Protein AF-A0A2V5LWJ4-F1 (afdb_monomer)

pLDDT: mean 87.18, std 9.96, range [54.0, 98.19]

Foldseek 3Di:
DLCQVVLVVVLVVLVVVLVLLVVLLVVLVCCCCPVVVLVPDLLNVLLVQLLVVLVCCVVVPDDDPVLVVCLVPDLCQLVVLVVVLVVVCVPDPSVVVSSVNSSSNSNSLSSNVVSVVVVLVPPDVVCPSNHVSSSVSVVSSVNSVVSSVVSCVSGPPRHPVNSVVSSVVSVVVVVVVVVVVVVVVVVD

Sequence (188 aa):
MPTRWVKSIFAIFLLPICAILTQTFFTAFARATVTQRLWAGEEFWFFSLGAVLWMIAFFGLPRPIVIYVFGHELTLYSILAIAVYGALNLVVNMQPYGQLLYAVVGATWAFHFTFTCWMILKNQTDLSDQGTFFSLVVIYLMNLLLLSVMLILASPHITFPGFGADLLTNLGNFTQWIIELSRGAYTR

Solvent-accessible surface area (backbone atoms only — not comparable to full-atom values): 10152 Å² total; per-residue (Å²): 128,83,58,36,63,60,38,42,54,55,35,59,68,45,46,61,56,42,52,38,50,48,53,34,45,51,52,52,49,47,46,38,42,71,77,65,38,42,79,76,37,65,59,46,50,31,18,48,48,20,23,48,54,37,52,49,48,66,75,71,44,85,80,55,74,62,58,59,59,50,57,74,76,49,85,52,52,44,60,49,53,52,49,50,51,54,59,45,42,76,81,42,90,43,76,89,48,52,56,57,52,28,18,50,37,19,22,44,45,42,46,50,51,54,49,49,54,56,52,70,73,43,93,50,62,75,44,56,71,55,22,49,69,26,44,51,51,52,54,50,43,55,52,52,50,54,50,45,53,48,49,33,75,72,31,98,86,43,43,71,70,57,54,51,50,46,39,52,51,42,48,51,51,52,52,51,50,53,54,51,52,56,52,58,65,70,76,109

Nearest PDB structures (foldseek):
  6kkl-assembly1_A  TM=4.074E-01  e=4.336E+00  Escherichia coli K-12
  6kki-assembly1_A  TM=4.367E-01  e=8.112E+00  Escherichia coli K-12

Secondary structure (DSSP,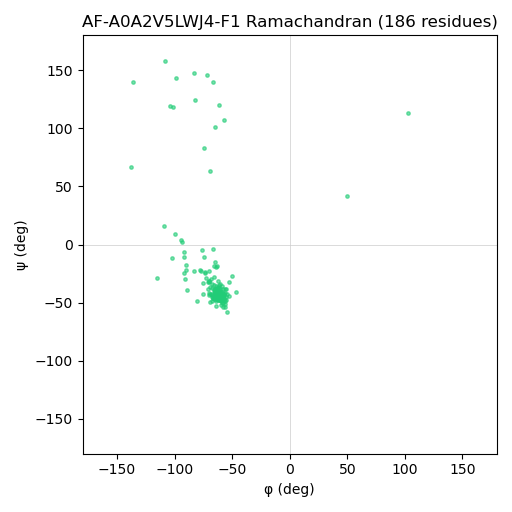 8-state):
--THHHHHHHHHHHHHHHHHHHHHHHHHHHHHHHTS-GGGSHHHHHHHHHHHHHHHHHHHS---HHHHHHHHH-TTHHHHHHHHHHHHHTTS--GGGHHHHHHHHHHHHHHHHHHHHHHHTS--HHHHHH-HHHHHHHHHHHHHHHHHHHHHHH-TT--HHHHHHHHHHHHHHHHHHHHHHHHHHH--

Mean predicted aligned error: 6.38 Å

Structure (mmCIF, N/CA/C/O backbone):
data_AF-A0A2V5LWJ4-F1
#
_entry.id   AF-A0A2V5LWJ4-F1
#
loop_
_atom_site.group_PDB
_atom_site.id
_atom_site.type_symbol
_atom_site.label_atom_id
_atom_site.label_alt_id
_atom_site.label_comp_id
_atom_site.label_asym_id
_atom_site.label_entity_id
_atom_site.label_seq_id
_atom_site.pdbx_PDB_ins_code
_atom_site.Cartn_x
_atom_site.Cartn_y
_atom_site.Cartn_z
_atom_site.occupancy
_atom_site.B_iso_or_equiv
_atom_site.auth_seq_id
_atom_site.auth_comp_id
_atom_site.auth_asym_id
_atom_site.auth_atom_id
_atom_site.pdbx_PDB_model_num
ATOM 1 N N . MET A 1 1 ? -16.374 -14.164 27.369 1.00 54.00 1 MET A N 1
ATOM 2 C CA . MET A 1 1 ? -16.256 -12.733 27.746 1.00 54.00 1 MET A CA 1
ATOM 3 C C . MET A 1 1 ? -16.295 -11.891 26.478 1.00 54.00 1 MET A C 1
ATOM 5 O O . MET A 1 1 ? -15.691 -12.332 25.506 1.00 54.00 1 MET A O 1
ATOM 9 N N . PRO A 1 2 ? -16.982 -10.735 26.420 1.00 64.44 2 PRO A N 1
ATOM 10 C CA . PRO A 1 2 ? -17.022 -9.932 25.202 1.00 64.44 2 PRO A CA 1
ATOM 11 C C . PRO A 1 2 ? -15.678 -9.208 25.019 1.00 64.44 2 PRO A C 1
ATOM 13 O O . PRO A 1 2 ? -15.521 -8.047 25.375 1.00 64.44 2 PRO A O 1
ATOM 16 N N . THR A 1 3 ? -14.683 -9.888 24.444 1.00 79.44 3 THR A N 1
ATOM 17 C CA . THR A 1 3 ? -13.338 -9.335 24.178 1.00 79.44 3 THR A CA 1
ATOM 18 C C . THR A 1 3 ? -13.337 -8.209 23.135 1.00 79.44 3 THR A C 1
ATOM 20 O O . THR A 1 3 ? -12.292 -7.630 22.859 1.00 79.44 3 THR A O 1
ATOM 23 N N . ARG A 1 4 ? -14.490 -7.904 22.524 1.00 80.69 4 ARG A N 1
ATOM 24 C CA . ARG A 1 4 ? -14.633 -6.905 21.453 1.00 80.69 4 ARG A CA 1
ATOM 25 C C . ARG A 1 4 ? -14.228 -5.498 21.916 1.00 80.69 4 ARG A C 1
ATOM 27 O O . ARG A 1 4 ? -13.489 -4.829 21.209 1.00 80.69 4 ARG A O 1
ATOM 34 N N . TRP A 1 5 ? -14.615 -5.083 23.125 1.00 83.00 5 TRP A N 1
ATOM 35 C CA . TRP A 1 5 ? -14.229 -3.772 23.675 1.00 83.00 5 TRP A CA 1
ATOM 36 C C . TRP A 1 5 ? -12.725 -3.656 23.939 1.00 83.00 5 TRP A C 1
ATOM 38 O O . TRP A 1 5 ? -12.127 -2.623 23.651 1.00 83.00 5 TRP A O 1
ATOM 48 N N . VAL A 1 6 ? -12.099 -4.738 24.410 1.00 87.94 6 VAL A N 1
ATOM 49 C CA . VAL A 1 6 ? -10.642 -4.804 24.595 1.00 87.94 6 VAL A CA 1
ATOM 50 C C . VAL A 1 6 ? -9.927 -4.635 23.250 1.00 87.94 6 VAL A C 1
ATOM 52 O O . VAL A 1 6 ? -9.001 -3.839 23.139 1.00 87.94 6 VAL A O 1
ATOM 55 N N . LYS A 1 7 ? -10.400 -5.311 22.197 1.00 89.94 7 LYS A N 1
ATOM 56 C CA . LYS A 1 7 ? -9.856 -5.175 20.834 1.00 89.94 7 LYS A CA 1
ATOM 57 C C . LYS A 1 7 ? -10.026 -3.760 20.271 1.00 89.94 7 LYS A C 1
ATOM 59 O O . LYS A 1 7 ? -9.108 -3.254 19.636 1.00 89.94 7 LYS A O 1
ATOM 64 N N . SER A 1 8 ? -11.136 -3.080 20.557 1.00 90.94 8 SER A N 1
ATOM 65 C CA . SER A 1 8 ? -11.311 -1.671 20.174 1.00 90.94 8 SER A CA 1
ATOM 66 C C . SER A 1 8 ? -10.289 -0.743 20.837 1.00 90.94 8 SER A C 1
ATOM 68 O O . SER A 1 8 ? -9.809 0.180 20.187 1.00 90.94 8 SER A O 1
ATOM 70 N N . ILE A 1 9 ? -9.901 -1.000 22.091 1.00 92.88 9 ILE A N 1
ATOM 71 C CA . ILE A 1 9 ? -8.827 -0.244 22.754 1.00 92.88 9 ILE A CA 1
ATOM 72 C C . ILE A 1 9 ? -7.501 -0.454 22.014 1.00 92.88 9 ILE A C 1
ATOM 74 O O . ILE A 1 9 ? -6.833 0.520 21.677 1.00 92.88 9 ILE A O 1
ATOM 78 N N . PHE A 1 10 ? -7.154 -1.701 21.676 1.00 93.12 10 PHE A N 1
ATOM 79 C CA . PHE A 1 10 ? -5.973 -1.981 20.852 1.00 93.12 10 PHE A CA 1
ATOM 80 C C . PHE A 1 10 ? -6.018 -1.245 19.506 1.00 93.12 10 PHE A C 1
ATOM 82 O O . PHE A 1 10 ? -5.018 -0.662 19.098 1.00 93.12 10 PHE A O 1
ATOM 89 N N . ALA A 1 11 ? -7.176 -1.205 18.843 1.00 93.88 11 ALA A N 1
ATOM 90 C CA . ALA A 1 11 ? -7.347 -0.478 17.587 1.00 93.88 11 ALA A CA 1
ATOM 91 C C . ALA A 1 11 ? -7.073 1.028 17.727 1.00 93.88 11 ALA A C 1
ATOM 93 O O . ALA A 1 11 ? -6.440 1.608 16.849 1.00 93.88 11 ALA A O 1
ATOM 94 N N . ILE A 1 12 ? -7.479 1.655 18.838 1.00 96.12 12 ILE A N 1
ATOM 95 C CA . ILE A 1 12 ? -7.182 3.071 19.112 1.00 96.12 12 ILE A CA 1
ATOM 96 C C . ILE A 1 12 ? -5.668 3.309 19.160 1.00 96.12 12 ILE A C 1
ATOM 98 O O . ILE A 1 12 ? -5.187 4.267 18.562 1.00 96.12 12 ILE A O 1
ATOM 102 N N . PHE A 1 13 ? -4.903 2.419 19.797 1.00 94.75 13 PHE A N 1
ATOM 103 C CA . PHE A 1 13 ? -3.438 2.522 19.831 1.00 94.75 13 PHE A CA 1
ATOM 104 C C . PHE A 1 13 ? -2.771 2.248 18.475 1.00 94.75 13 PHE A C 1
ATOM 106 O O . PHE A 1 13 ? -1.666 2.731 18.230 1.00 94.75 13 PHE A O 1
ATOM 113 N N . LEU A 1 14 ? -3.435 1.521 17.573 1.00 96.31 14 LEU A N 1
ATOM 114 C CA . LEU A 1 14 ? -2.961 1.317 16.202 1.00 96.31 14 LEU A CA 1
ATOM 115 C C . LEU A 1 14 ? -3.223 2.526 15.289 1.00 96.31 14 LEU A C 1
ATOM 117 O O . LEU A 1 14 ? -2.521 2.677 14.289 1.00 96.31 14 LEU A O 1
ATOM 121 N N . LEU A 1 15 ? -4.185 3.403 15.604 1.00 96.56 15 LEU A N 1
ATOM 122 C CA . LEU A 1 15 ? -4.501 4.570 14.768 1.00 96.56 15 LEU A CA 1
ATOM 123 C C . LEU A 1 15 ? -3.314 5.536 14.584 1.00 96.56 15 LEU A C 1
ATOM 125 O O . LEU A 1 15 ? -3.068 5.918 13.440 1.00 96.56 15 LEU A O 1
ATOM 129 N N . PRO A 1 16 ? -2.536 5.903 15.625 1.00 96.81 16 PRO A N 1
ATOM 130 C CA . PRO A 1 16 ? -1.301 6.667 15.447 1.00 96.81 16 PRO A CA 1
ATOM 131 C C . PRO A 1 16 ? -0.317 6.011 14.478 1.00 96.81 16 PRO A C 1
ATOM 133 O O . PRO A 1 16 ? 0.237 6.683 13.614 1.00 96.81 16 PRO A O 1
ATOM 136 N N . ILE A 1 17 ? -0.140 4.689 14.573 1.00 97.06 17 ILE A N 1
ATOM 137 C CA . ILE A 1 17 ? 0.757 3.935 13.686 1.00 97.06 17 ILE A CA 1
ATOM 138 C C . ILE A 1 17 ? 0.249 4.007 12.245 1.00 97.06 17 ILE A C 1
ATOM 140 O O . ILE A 1 17 ? 1.031 4.274 11.334 1.00 97.06 17 ILE A O 1
ATOM 144 N N . CYS A 1 18 ? -1.061 3.830 12.046 1.00 97.69 18 CYS A N 1
ATOM 145 C CA . CYS A 1 18 ? -1.698 3.998 10.744 1.00 97.69 18 CYS A CA 1
ATOM 146 C C . CYS A 1 18 ? -1.424 5.400 10.192 1.00 97.69 18 CYS A C 1
ATOM 148 O O . CYS A 1 18 ? -0.914 5.516 9.088 1.00 97.69 18 CYS A O 1
ATOM 150 N N . ALA A 1 19 ? -1.680 6.452 10.972 1.00 97.00 19 ALA A N 1
ATOM 151 C CA . ALA A 1 19 ? -1.490 7.835 10.542 1.00 97.00 19 ALA A CA 1
ATOM 152 C C . ALA A 1 19 ? -0.033 8.149 10.158 1.00 97.00 19 ALA A C 1
ATOM 154 O O . ALA A 1 19 ? 0.209 8.738 9.103 1.00 97.00 19 ALA A O 1
ATOM 155 N N . ILE A 1 20 ? 0.934 7.718 10.972 1.00 98.19 20 ILE A N 1
ATOM 156 C CA . ILE A 1 20 ? 2.367 7.922 10.715 1.00 98.19 20 ILE A CA 1
ATOM 157 C C . ILE A 1 20 ? 2.793 7.184 9.441 1.00 98.19 20 ILE A C 1
ATOM 159 O O . ILE A 1 20 ? 3.483 7.755 8.589 1.00 98.19 20 ILE A O 1
ATOM 163 N N . LEU A 1 21 ? 2.361 5.931 9.270 1.00 98.00 21 LEU A N 1
ATOM 164 C CA . LEU A 1 21 ? 2.665 5.162 8.066 1.00 98.00 21 LEU A CA 1
ATOM 165 C C . LEU A 1 21 ? 2.016 5.795 6.829 1.00 98.00 21 LEU A C 1
ATOM 167 O O . LEU A 1 21 ? 2.662 5.882 5.790 1.00 98.00 21 LEU A O 1
ATOM 171 N N . THR A 1 22 ? 0.789 6.305 6.945 1.00 97.75 22 THR A N 1
ATOM 172 C CA . THR A 1 22 ? 0.080 6.992 5.856 1.00 97.75 22 THR A CA 1
ATOM 173 C C . THR A 1 22 ? 0.824 8.248 5.436 1.00 97.75 22 THR A C 1
ATOM 175 O O . THR A 1 22 ? 1.081 8.445 4.250 1.00 97.75 22 THR A O 1
ATOM 178 N N . GLN A 1 23 ? 1.233 9.072 6.401 1.00 97.50 23 GLN A N 1
ATOM 179 C CA . GLN A 1 23 ? 2.034 10.264 6.141 1.00 97.50 23 GLN A CA 1
ATOM 180 C C . GLN A 1 23 ? 3.352 9.906 5.446 1.00 97.50 23 GLN A C 1
ATOM 182 O O . GLN A 1 23 ? 3.733 10.551 4.469 1.00 97.50 23 GLN A O 1
ATOM 187 N N . THR A 1 24 ? 4.024 8.857 5.918 1.00 97.81 24 THR A N 1
ATOM 188 C CA . THR A 1 24 ? 5.296 8.386 5.356 1.00 97.81 24 THR A CA 1
ATOM 189 C C . THR A 1 24 ? 5.113 7.902 3.923 1.00 97.81 24 THR A C 1
ATOM 191 O O . THR A 1 24 ? 5.822 8.359 3.028 1.00 97.81 24 THR A O 1
ATOM 194 N N . PHE A 1 25 ? 4.107 7.058 3.684 1.00 96.50 25 PHE A N 1
ATOM 195 C CA . PHE A 1 25 ? 3.755 6.557 2.362 1.00 96.50 25 PHE A CA 1
ATOM 196 C C . PHE A 1 25 ? 3.482 7.698 1.380 1.00 96.50 25 PHE A C 1
ATOM 198 O O . PHE A 1 25 ? 4.121 7.764 0.334 1.00 96.50 25 PHE A O 1
ATOM 205 N N . PHE A 1 26 ? 2.586 8.630 1.720 1.00 95.75 26 PHE A N 1
ATOM 206 C CA . PHE A 1 26 ? 2.236 9.725 0.814 1.00 95.75 26 PHE A CA 1
ATOM 207 C C . PHE A 1 26 ? 3.389 10.703 0.598 1.00 95.75 26 PHE A C 1
ATOM 209 O O . PHE A 1 26 ? 3.549 11.198 -0.513 1.00 95.75 26 PHE A O 1
ATOM 216 N N . THR A 1 27 ? 4.227 10.946 1.607 1.00 94.00 27 THR A N 1
ATOM 217 C CA . THR A 1 27 ? 5.419 11.793 1.452 1.00 94.00 27 THR A CA 1
ATOM 218 C C . THR A 1 27 ? 6.431 11.142 0.510 1.00 94.00 27 THR A C 1
ATOM 220 O O . THR A 1 27 ? 6.922 11.797 -0.410 1.00 94.00 27 THR A O 1
ATOM 223 N N . ALA A 1 28 ? 6.713 9.849 0.692 1.00 94.00 28 ALA A N 1
ATOM 224 C CA . ALA A 1 28 ? 7.613 9.094 -0.175 1.00 94.00 28 ALA A CA 1
ATOM 225 C C . ALA A 1 28 ? 7.062 8.996 -1.606 1.00 94.00 28 ALA A C 1
ATOM 227 O O . ALA A 1 28 ? 7.780 9.266 -2.569 1.00 94.00 28 ALA A O 1
ATOM 228 N N . PHE A 1 29 ? 5.771 8.689 -1.748 1.00 91.44 29 PHE A N 1
ATOM 229 C CA . PHE A 1 29 ? 5.087 8.611 -3.035 1.00 91.44 29 PHE A CA 1
ATOM 230 C C . PHE A 1 29 ? 5.078 9.959 -3.762 1.00 91.44 29 PHE A C 1
ATOM 232 O O . PHE A 1 29 ? 5.407 10.021 -4.947 1.00 91.44 29 PHE A O 1
ATOM 239 N N . ALA A 1 30 ? 4.757 11.051 -3.063 1.00 91.31 30 ALA A N 1
ATOM 240 C CA . ALA A 1 30 ? 4.772 12.396 -3.629 1.00 91.31 30 ALA A CA 1
ATOM 241 C C . ALA A 1 30 ? 6.185 12.806 -4.051 1.00 91.31 30 ALA A C 1
ATOM 243 O O . ALA A 1 30 ? 6.359 13.335 -5.146 1.00 91.31 30 ALA A O 1
ATOM 244 N N . ARG A 1 31 ? 7.204 12.503 -3.235 1.00 90.62 31 ARG A N 1
ATOM 245 C CA . ARG A 1 31 ? 8.613 12.722 -3.586 1.00 90.62 31 ARG A CA 1
ATOM 246 C C . ARG A 1 31 ? 8.957 11.965 -4.872 1.00 90.62 31 ARG A C 1
ATOM 248 O O . ARG A 1 31 ? 9.384 12.587 -5.836 1.00 90.62 31 ARG A O 1
ATOM 255 N N . ALA A 1 32 ? 8.690 10.661 -4.941 1.00 87.31 32 ALA A N 1
ATOM 256 C CA . ALA A 1 32 ? 8.965 9.871 -6.143 1.00 87.31 32 ALA A CA 1
ATOM 257 C C . ALA A 1 32 ? 8.190 10.363 -7.379 1.00 87.31 32 ALA A C 1
ATOM 259 O O . ALA A 1 32 ? 8.744 10.447 -8.472 1.00 87.31 32 ALA A O 1
ATOM 260 N N . THR A 1 33 ? 6.930 10.759 -7.216 1.00 85.88 33 THR A N 1
ATOM 261 C CA . THR A 1 33 ? 6.101 11.247 -8.324 1.00 85.88 33 THR A CA 1
ATOM 262 C C . THR A 1 33 ? 6.576 12.607 -8.830 1.00 85.88 33 THR A C 1
ATOM 264 O O . THR A 1 33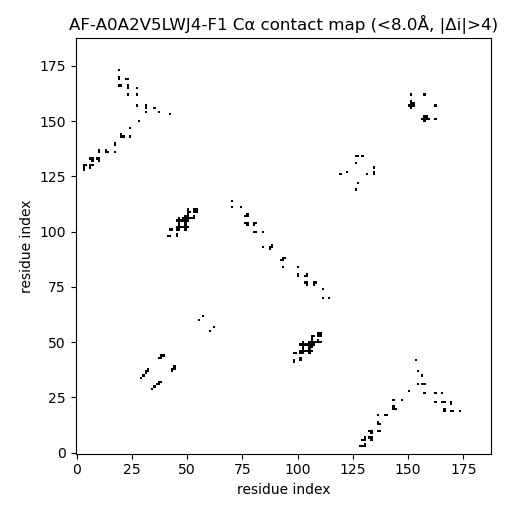 ? 6.776 12.783 -10.029 1.00 85.88 33 THR A O 1
ATOM 267 N N . VAL A 1 34 ? 6.787 13.572 -7.934 1.00 87.44 34 VAL A N 1
ATOM 268 C CA . VAL A 1 34 ? 7.082 14.962 -8.305 1.00 87.44 34 VAL A CA 1
ATOM 269 C C . VAL A 1 34 ? 8.548 15.149 -8.677 1.00 87.44 34 VAL A C 1
ATOM 271 O O . VAL A 1 34 ? 8.838 15.746 -9.711 1.00 87.44 34 VAL A O 1
ATOM 274 N N . THR A 1 35 ? 9.483 14.657 -7.858 1.00 84.50 35 THR A N 1
ATOM 275 C CA . THR A 1 35 ? 10.913 14.935 -8.063 1.00 84.50 35 THR A CA 1
ATOM 276 C C . THR A 1 35 ? 11.581 13.909 -8.964 1.00 84.50 35 THR A C 1
ATOM 278 O O . THR A 1 35 ? 12.377 14.289 -9.816 1.00 84.50 35 THR A O 1
ATOM 281 N N . GLN A 1 36 ? 11.221 12.630 -8.829 1.00 80.69 36 GLN A N 1
ATOM 282 C CA . GLN A 1 36 ? 11.823 11.536 -9.604 1.00 80.69 36 GLN A CA 1
ATOM 283 C C . GLN A 1 36 ? 11.025 11.178 -10.861 1.00 80.69 36 GLN A C 1
ATOM 285 O O . GLN A 1 36 ? 11.375 10.237 -11.565 1.00 80.69 36 GLN A O 1
ATOM 290 N N . ARG A 1 37 ? 9.951 11.927 -11.154 1.00 83.81 37 ARG A N 1
ATOM 291 C CA . ARG A 1 37 ? 9.077 11.709 -12.315 1.00 83.81 37 ARG A CA 1
ATOM 292 C C . ARG A 1 37 ? 8.626 10.251 -12.443 1.00 83.81 37 ARG A C 1
ATOM 294 O O . ARG A 1 37 ? 8.565 9.733 -13.551 1.00 83.81 37 ARG A O 1
ATOM 301 N N . LEU A 1 38 ? 8.263 9.606 -11.330 1.00 81.81 38 LEU A N 1
ATOM 302 C CA . LEU A 1 38 ? 7.791 8.213 -11.328 1.00 81.81 38 LEU A CA 1
ATOM 303 C C . 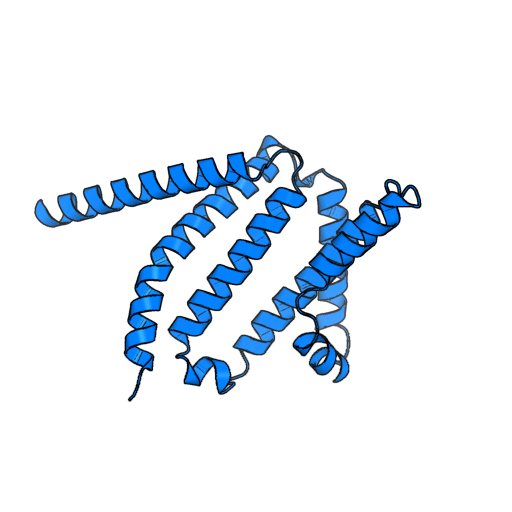LEU A 1 38 ? 6.639 7.985 -12.325 1.00 81.81 38 LEU A C 1
ATOM 305 O O . LEU A 1 38 ? 6.577 6.944 -12.962 1.00 81.81 38 LEU A O 1
ATOM 309 N N . TRP A 1 39 ? 5.788 8.993 -12.542 1.00 82.81 39 TRP A N 1
ATOM 310 C CA . TRP A 1 39 ? 4.707 8.964 -13.537 1.00 82.81 39 TRP A CA 1
ATOM 311 C C . TRP A 1 39 ? 5.178 8.901 -15.002 1.00 82.81 39 TRP A C 1
ATOM 313 O O . TRP A 1 39 ? 4.387 8.570 -15.879 1.00 82.81 39 TRP A O 1
ATOM 323 N N . ALA A 1 40 ? 6.431 9.256 -15.290 1.00 84.50 40 ALA A N 1
ATOM 324 C CA . ALA A 1 40 ? 7.026 9.180 -16.623 1.00 84.50 40 ALA A CA 1
ATOM 325 C C . ALA A 1 40 ? 7.749 7.844 -16.872 1.00 84.50 40 ALA A C 1
ATOM 327 O O . ALA A 1 40 ? 8.124 7.574 -18.010 1.00 84.50 40 ALA A O 1
ATOM 328 N N . GLY A 1 41 ? 7.948 7.026 -15.831 1.00 82.62 41 GLY A N 1
ATOM 329 C CA . GLY A 1 41 ? 8.573 5.711 -15.938 1.00 82.62 41 GLY A CA 1
ATOM 330 C C . GLY A 1 41 ? 7.661 4.692 -16.617 1.00 82.62 41 GLY A C 1
ATOM 331 O O . GLY A 1 41 ? 6.436 4.718 -16.452 1.00 82.62 41 GLY A O 1
ATOM 332 N N . GLU A 1 42 ? 8.252 3.773 -17.379 1.00 86.00 42 GLU A N 1
ATOM 333 C CA . GLU A 1 42 ? 7.508 2.678 -18.007 1.00 86.00 42 GLU A CA 1
ATOM 334 C C . GLU A 1 42 ? 6.853 1.786 -16.946 1.00 86.00 42 GLU A C 1
ATOM 336 O O . GLU A 1 42 ? 5.724 1.330 -17.129 1.00 86.00 42 GLU A O 1
ATOM 341 N N . GLU A 1 43 ? 7.506 1.605 -15.794 1.00 84.88 43 GLU A N 1
ATOM 342 C CA . GLU A 1 43 ? 7.014 0.778 -14.692 1.00 84.88 43 GLU A CA 1
ATOM 343 C C . GLU A 1 43 ? 5.633 1.252 -14.224 1.00 84.88 43 GLU A C 1
ATOM 345 O O . GLU A 1 43 ? 4.713 0.450 -14.044 1.00 84.88 43 GLU A O 1
ATOM 350 N N . PHE A 1 44 ? 5.465 2.572 -14.095 1.00 85.50 44 PHE A N 1
ATOM 351 C CA . PHE A 1 44 ? 4.209 3.191 -13.688 1.00 85.50 44 PHE A CA 1
ATOM 352 C C . PHE A 1 44 ? 3.102 2.995 -14.728 1.00 85.50 44 PHE A C 1
ATOM 354 O O . PHE A 1 44 ? 1.968 2.667 -14.363 1.00 85.50 44 PHE A O 1
ATOM 361 N N . TRP A 1 45 ? 3.405 3.168 -16.017 1.00 89.88 45 TRP A N 1
ATOM 362 C CA . TRP A 1 45 ? 2.414 3.023 -17.085 1.00 89.88 45 TRP A CA 1
ATOM 363 C C . TRP A 1 45 ? 1.970 1.577 -17.280 1.00 89.88 45 TRP A C 1
ATOM 365 O O . TRP A 1 45 ? 0.770 1.333 -17.402 1.00 89.88 45 TRP A O 1
ATOM 375 N N . PHE A 1 46 ? 2.891 0.612 -17.250 1.00 92.19 46 PHE A N 1
ATOM 376 C CA . PHE A 1 46 ? 2.537 -0.804 -17.356 1.00 92.19 46 PHE A CA 1
ATOM 377 C C . PHE A 1 46 ? 1.766 -1.289 -16.126 1.00 92.19 46 PHE A C 1
ATOM 379 O O . PHE A 1 46 ? 0.740 -1.952 -16.283 1.00 92.19 46 PHE A O 1
ATOM 386 N N . PHE A 1 47 ? 2.174 -0.891 -14.916 1.00 90.81 47 PHE A N 1
ATOM 387 C CA . PHE A 1 47 ? 1.388 -1.138 -13.703 1.00 90.81 47 PHE A CA 1
ATOM 388 C C . PHE A 1 47 ? -0.030 -0.562 -13.826 1.00 90.81 47 PHE A C 1
ATOM 390 O O . PHE A 1 47 ? -1.017 -1.264 -13.592 1.00 90.81 47 PHE A O 1
ATOM 397 N N . SER A 1 48 ? -0.145 0.699 -14.250 1.00 90.75 48 SER A N 1
ATOM 398 C CA . SER A 1 48 ? -1.435 1.373 -14.428 1.00 90.75 48 SER A CA 1
ATOM 399 C C . SER A 1 48 ? -2.293 0.693 -15.492 1.00 90.75 48 SER A C 1
ATOM 401 O O . SER A 1 48 ? -3.491 0.527 -15.285 1.00 90.75 48 SER A O 1
ATOM 403 N N . LEU A 1 49 ? -1.695 0.243 -16.598 1.00 95.00 49 LEU A N 1
ATOM 404 C CA . LEU A 1 49 ? -2.379 -0.519 -17.639 1.00 95.00 49 LEU A CA 1
ATOM 405 C C . LEU A 1 49 ? -2.985 -1.802 -17.066 1.00 95.00 49 LEU A C 1
ATOM 407 O O . LEU A 1 49 ? -4.173 -2.046 -17.257 1.00 95.00 49 LEU A O 1
ATOM 411 N N . GLY A 1 50 ? -2.205 -2.590 -16.324 1.00 93.75 50 GLY A N 1
ATOM 412 C CA . GLY A 1 50 ? -2.699 -3.794 -15.658 1.00 93.75 50 GLY A CA 1
ATOM 413 C C . GLY A 1 50 ? -3.859 -3.510 -14.704 1.00 93.75 50 GLY A C 1
ATOM 414 O O . GLY A 1 50 ? -4.890 -4.184 -14.753 1.00 93.75 50 GLY A O 1
ATOM 415 N N . ALA A 1 51 ? -3.726 -2.465 -13.883 1.00 92.00 51 ALA A N 1
ATOM 416 C CA . ALA A 1 51 ? -4.772 -2.040 -12.960 1.00 92.00 51 ALA A CA 1
ATOM 417 C C . ALA A 1 51 ? -6.053 -1.606 -13.694 1.00 92.00 51 ALA A C 1
ATOM 419 O O . ALA A 1 51 ? -7.149 -2.029 -13.329 1.00 92.00 51 ALA A O 1
ATOM 420 N N . VAL A 1 52 ? -5.934 -0.805 -14.756 1.00 94.75 52 VAL A N 1
ATOM 421 C CA . VAL A 1 52 ? -7.069 -0.346 -15.572 1.00 94.75 52 VAL A CA 1
ATOM 422 C C . VAL A 1 52 ? -7.744 -1.514 -16.286 1.00 94.75 52 VAL A C 1
ATOM 424 O O . VAL A 1 52 ? -8.970 -1.607 -16.254 1.00 94.75 52 VAL A O 1
ATOM 427 N N . LEU A 1 53 ? -6.977 -2.433 -16.880 1.00 94.19 53 LEU A N 1
ATOM 428 C CA . LEU A 1 53 ? -7.517 -3.634 -17.522 1.00 94.19 53 LEU A CA 1
ATOM 429 C C . LEU A 1 53 ? -8.305 -4.489 -16.527 1.00 94.19 53 LEU A C 1
ATOM 431 O O . LEU A 1 53 ? -9.407 -4.938 -16.849 1.00 94.19 53 LEU A O 1
ATOM 435 N N . TRP A 1 54 ? -7.793 -4.657 -15.303 1.00 91.81 54 TRP A N 1
ATOM 436 C CA . TRP A 1 54 ? -8.539 -5.331 -14.244 1.00 91.81 54 TRP A CA 1
ATOM 437 C C . TRP A 1 54 ? -9.830 -4.588 -13.889 1.00 91.81 54 TRP A C 1
ATOM 439 O O . TRP A 1 54 ? -10.885 -5.208 -13.801 1.00 91.81 54 TRP A O 1
ATOM 449 N N . MET A 1 55 ? -9.780 -3.267 -13.713 1.00 91.25 55 MET A N 1
ATOM 450 C CA . MET A 1 55 ? -10.966 -2.473 -13.375 1.00 91.25 55 MET A CA 1
ATOM 451 C C . MET A 1 55 ? -12.042 -2.570 -14.463 1.00 91.25 55 MET A C 1
ATOM 453 O O . MET A 1 55 ? -13.216 -2.769 -14.149 1.00 91.25 55 MET A O 1
ATOM 457 N N . ILE A 1 56 ? -11.652 -2.511 -15.740 1.00 92.06 56 ILE A N 1
ATOM 458 C CA . ILE A 1 56 ? -12.560 -2.729 -16.873 1.00 92.06 56 ILE A CA 1
ATOM 459 C C . ILE A 1 56 ? -13.171 -4.132 -16.801 1.00 92.06 56 ILE A C 1
ATOM 461 O O . ILE A 1 56 ? -14.387 -4.265 -16.909 1.00 92.06 56 ILE A O 1
ATOM 465 N N . ALA A 1 57 ? -12.364 -5.171 -16.571 1.00 88.62 57 ALA A N 1
ATOM 466 C CA . ALA A 1 57 ? -12.859 -6.540 -16.446 1.00 88.62 57 ALA A CA 1
ATOM 467 C C . ALA A 1 57 ? -13.826 -6.702 -15.257 1.00 88.62 57 ALA A C 1
ATOM 469 O O . ALA A 1 57 ? -14.885 -7.307 -15.401 1.00 88.62 57 ALA A O 1
ATOM 470 N N . PHE A 1 58 ? -13.500 -6.120 -14.101 1.00 85.75 58 PHE A N 1
ATOM 471 C CA . PHE A 1 58 ? -14.283 -6.221 -12.868 1.00 85.75 58 PHE A CA 1
ATOM 472 C C . PHE A 1 58 ? -15.671 -5.574 -12.977 1.00 85.75 58 PHE A C 1
ATOM 474 O O . PHE A 1 58 ? -16.646 -6.113 -12.445 1.00 85.75 58 PHE A O 1
ATOM 481 N N . PHE A 1 59 ? -15.770 -4.418 -13.643 1.00 88.00 59 PHE A N 1
ATOM 482 C CA . PHE A 1 59 ? -17.043 -3.711 -13.829 1.00 88.00 59 PHE A CA 1
ATOM 483 C C . PHE A 1 59 ? -17.785 -4.105 -15.112 1.00 88.00 59 PHE A C 1
ATOM 485 O O . PHE A 1 59 ? -19.011 -4.030 -15.138 1.00 88.00 59 PHE A O 1
ATOM 492 N N . GLY A 1 60 ? -17.066 -4.504 -16.163 1.00 87.75 60 GLY A N 1
ATOM 493 C CA . GLY A 1 60 ? -17.624 -4.777 -17.488 1.00 87.75 60 GLY A CA 1
ATOM 494 C C . GLY A 1 60 ? -18.041 -6.228 -17.731 1.00 87.75 60 GLY A C 1
ATOM 495 O O . GLY A 1 60 ? -18.909 -6.464 -18.570 1.00 87.75 60 GLY A O 1
ATOM 496 N N . LEU A 1 61 ? -17.462 -7.204 -17.021 1.00 84.56 61 LEU A N 1
ATOM 497 C CA . LEU A 1 61 ? -17.805 -8.621 -17.184 1.00 84.56 61 LEU A CA 1
ATOM 498 C C . LEU A 1 61 ? -18.797 -9.091 -16.103 1.00 84.56 61 LEU A C 1
ATOM 500 O O . LEU A 1 61 ? -18.689 -8.691 -14.940 1.00 84.56 61 LEU A O 1
ATOM 504 N N . PRO A 1 62 ? -19.758 -9.976 -16.440 1.00 76.75 62 PRO A N 1
ATOM 505 C CA . PRO A 1 62 ? -20.633 -10.593 -15.448 1.00 76.75 62 PRO A CA 1
ATOM 506 C C . PRO A 1 62 ? -19.787 -11.399 -14.459 1.00 76.75 62 PRO A C 1
ATOM 508 O O . PRO A 1 62 ? -19.061 -12.306 -14.856 1.00 76.75 62 PRO A O 1
ATOM 511 N N . ARG A 1 63 ? -19.866 -11.038 -13.171 1.00 69.56 63 ARG A N 1
ATOM 512 C CA . ARG A 1 63 ? -18.988 -11.544 -12.102 1.00 69.56 63 ARG A CA 1
ATOM 513 C C . ARG A 1 63 ? -19.050 -13.077 -12.012 1.00 69.56 63 ARG A C 1
ATOM 515 O O . ARG A 1 63 ? -20.040 -13.601 -11.497 1.00 69.56 63 ARG A O 1
ATOM 522 N N . PRO A 1 64 ? -18.011 -13.811 -12.449 1.00 56.91 64 PRO A N 1
ATOM 523 C CA . PRO A 1 64 ? -17.983 -15.259 -12.332 1.00 56.91 64 PRO A CA 1
ATOM 524 C C . PRO A 1 64 ? -17.903 -15.662 -10.855 1.00 56.91 64 PRO A C 1
ATOM 526 O O . PRO A 1 64 ? -17.116 -15.091 -10.101 1.00 56.91 64 PRO A O 1
ATOM 529 N N . ILE A 1 65 ? -18.627 -16.714 -10.457 1.00 61.16 65 ILE A N 1
ATOM 530 C CA . ILE A 1 65 ? -18.430 -17.427 -9.173 1.00 61.16 65 ILE A CA 1
ATOM 531 C C . ILE A 1 65 ? -16.950 -17.797 -8.953 1.00 61.16 65 ILE A C 1
ATOM 533 O O . ILE A 1 65 ? -16.467 -17.838 -7.829 1.00 61.16 65 ILE A O 1
ATOM 537 N N . VAL A 1 66 ? -16.198 -17.971 -10.039 1.00 60.72 66 VAL A N 1
ATOM 538 C CA . VAL A 1 66 ? -14.761 -18.255 -10.050 1.00 60.72 66 VAL A CA 1
ATOM 539 C C . VAL A 1 66 ? -13.927 -17.141 -9.389 1.00 60.72 66 VAL A C 1
ATOM 541 O O . VAL A 1 66 ? -12.970 -17.455 -8.690 1.00 60.72 66 VAL A O 1
ATOM 544 N N . ILE A 1 67 ? -14.319 -15.860 -9.489 1.00 63.34 67 ILE A N 1
ATOM 545 C CA . ILE A 1 67 ? -13.634 -14.759 -8.773 1.00 63.34 67 ILE A CA 1
ATOM 546 C C . ILE A 1 67 ? -13.731 -14.946 -7.249 1.00 63.34 67 ILE A C 1
ATOM 548 O O . ILE A 1 67 ? -12.801 -14.587 -6.532 1.00 63.34 67 ILE A O 1
ATOM 552 N N . TYR A 1 68 ? -14.818 -15.544 -6.748 1.00 60.47 68 TYR A N 1
ATOM 553 C CA . TYR A 1 68 ? -15.003 -15.800 -5.316 1.00 60.47 68 TYR A CA 1
ATOM 554 C C . TYR A 1 68 ? -14.047 -16.887 -4.817 1.00 60.47 68 TYR A C 1
ATOM 556 O O . TYR A 1 68 ? -13.433 -16.724 -3.767 1.00 60.47 68 TYR A O 1
ATOM 564 N N . VAL A 1 69 ? -13.905 -17.972 -5.586 1.00 61.69 69 VAL A N 1
ATOM 565 C CA . VAL A 1 69 ? -13.025 -19.100 -5.244 1.00 61.69 69 VAL A CA 1
ATOM 566 C C . VAL A 1 69 ? -11.558 -18.665 -5.295 1.00 61.69 69 VAL A C 1
ATOM 568 O O . VAL A 1 69 ? -10.827 -18.836 -4.325 1.00 61.69 69 VAL A O 1
ATOM 571 N N . PHE A 1 70 ? -11.143 -17.995 -6.374 1.00 61.84 70 PHE A N 1
ATOM 572 C CA . PHE A 1 70 ? -9.762 -17.526 -6.513 1.00 61.84 70 PHE A CA 1
ATOM 573 C C . PHE A 1 70 ? -9.405 -16.372 -5.566 1.00 61.84 70 PHE A C 1
ATOM 575 O O . PHE A 1 70 ? -8.258 -16.274 -5.139 1.00 61.84 70 PHE A O 1
ATOM 582 N N . GLY A 1 71 ? -10.358 -15.498 -5.224 1.00 61.53 71 GLY A N 1
ATOM 583 C CA . GLY A 1 71 ? -10.106 -14.368 -4.327 1.00 61.53 71 GLY A CA 1
ATOM 584 C C . GLY A 1 71 ? -9.871 -14.771 -2.875 1.00 61.53 71 GLY A C 1
ATOM 585 O O . GLY A 1 71 ? -9.079 -14.128 -2.189 1.00 61.53 71 GLY A O 1
ATOM 586 N N . HIS A 1 72 ? -10.504 -15.854 -2.414 1.00 58.28 72 HIS A N 1
ATOM 587 C CA . HIS A 1 72 ? -10.258 -16.391 -1.076 1.00 58.28 72 HIS A CA 1
ATOM 588 C C . HIS A 1 72 ? -8.935 -17.151 -0.956 1.00 58.28 72 HIS A C 1
ATOM 590 O O . HIS A 1 72 ? -8.311 -17.093 0.100 1.00 58.28 72 HIS A O 1
ATOM 596 N N . GLU A 1 73 ? -8.486 -17.826 -2.015 1.00 58.38 73 GLU A N 1
ATOM 597 C CA . GLU A 1 73 ? -7.282 -18.659 -1.955 1.00 58.38 73 GLU A CA 1
ATOM 598 C C . GLU A 1 73 ? -5.984 -17.912 -2.312 1.00 58.38 73 GLU A C 1
ATOM 600 O O . GLU A 1 73 ? -4.906 -18.387 -1.960 1.00 58.38 73 GLU A O 1
ATOM 605 N N . LEU A 1 74 ? -6.040 -16.740 -2.968 1.00 58.34 74 LEU A N 1
ATOM 606 C CA . LEU A 1 74 ? -4.847 -16.130 -3.577 1.00 58.34 74 LEU A CA 1
ATOM 607 C C . LEU A 1 74 ? -4.696 -14.605 -3.393 1.00 58.34 74 LEU A C 1
ATOM 609 O O . LEU A 1 74 ? -4.646 -13.833 -4.349 1.00 58.34 74 LEU A O 1
ATOM 613 N N . THR A 1 75 ? -4.484 -14.153 -2.157 1.00 62.59 75 THR A N 1
ATOM 614 C CA . THR A 1 75 ? -4.086 -12.761 -1.837 1.00 62.59 75 THR A CA 1
ATOM 615 C C . THR A 1 75 ? -2.607 -12.440 -2.118 1.00 62.59 75 THR A C 1
ATOM 617 O O . THR A 1 75 ? -2.190 -11.290 -2.005 1.00 62.59 75 THR A O 1
ATOM 620 N N . LEU A 1 76 ? -1.793 -13.427 -2.518 1.00 73.75 76 LEU A N 1
ATOM 621 C CA . LEU A 1 76 ? -0.334 -13.290 -2.678 1.00 73.75 76 LEU A CA 1
ATOM 622 C C . LEU A 1 76 ? 0.148 -13.308 -4.141 1.00 73.75 76 LEU A C 1
ATOM 624 O O . LEU A 1 76 ? 1.343 -13.468 -4.385 1.00 73.75 76 LEU A O 1
ATOM 628 N N . TYR A 1 77 ? -0.737 -13.123 -5.128 1.00 80.00 77 TYR A N 1
ATOM 629 C CA . TYR A 1 77 ? -0.370 -13.203 -6.550 1.00 80.00 77 TYR A CA 1
ATOM 630 C C . TYR A 1 77 ? 0.756 -12.260 -6.970 1.00 80.00 77 TYR A C 1
ATOM 632 O O . TYR A 1 77 ? 1.605 -12.659 -7.759 1.00 80.00 77 TYR A O 1
ATOM 640 N N . SER A 1 78 ? 0.801 -11.036 -6.439 1.00 80.00 78 SER A N 1
ATOM 641 C CA . SER A 1 78 ? 1.889 -10.103 -6.756 1.00 80.00 78 SER A CA 1
ATOM 642 C C . SER A 1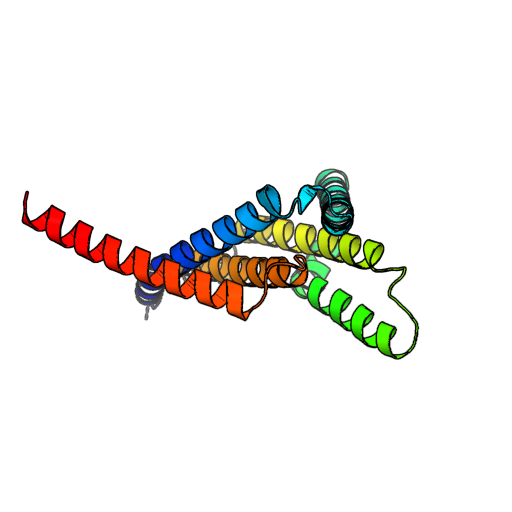 78 ? 3.235 -10.627 -6.247 1.00 80.00 78 SER A C 1
ATOM 644 O O . SER A 1 78 ? 4.232 -10.551 -6.957 1.00 80.00 78 SER A O 1
ATOM 646 N N . ILE A 1 79 ? 3.262 -11.217 -5.046 1.00 81.81 79 ILE A N 1
ATOM 647 C CA . ILE A 1 79 ? 4.472 -11.826 -4.474 1.00 81.81 79 ILE A CA 1
ATOM 648 C C . ILE A 1 79 ? 4.871 -13.058 -5.284 1.00 81.81 79 ILE A C 1
ATOM 650 O O . ILE A 1 79 ? 6.044 -13.214 -5.609 1.00 81.81 79 ILE A O 1
ATOM 654 N N . LEU A 1 80 ? 3.905 -13.898 -5.663 1.00 85.75 80 LEU A N 1
ATOM 655 C CA . LEU A 1 80 ? 4.154 -15.059 -6.512 1.00 85.75 80 LEU A CA 1
ATOM 656 C C . LEU A 1 80 ? 4.704 -14.645 -7.884 1.00 85.75 80 LEU A C 1
ATOM 658 O O . LEU A 1 80 ? 5.692 -15.216 -8.327 1.00 85.75 80 LEU A O 1
ATOM 662 N N . ALA A 1 81 ? 4.119 -13.635 -8.532 1.00 88.31 81 ALA A N 1
ATOM 663 C CA . ALA A 1 81 ? 4.580 -13.128 -9.822 1.00 88.31 81 ALA A CA 1
ATOM 664 C C . ALA A 1 81 ? 6.020 -12.597 -9.740 1.00 88.31 81 ALA A C 1
ATOM 666 O O . ALA A 1 81 ? 6.851 -12.950 -10.576 1.00 88.31 81 ALA A O 1
ATOM 667 N N . ILE A 1 82 ? 6.338 -11.819 -8.697 1.00 87.19 82 ILE A N 1
ATOM 668 C CA . ILE A 1 82 ? 7.696 -11.315 -8.442 1.00 87.19 82 ILE A CA 1
ATOM 669 C C . ILE A 1 82 ? 8.668 -12.472 -8.169 1.00 87.19 82 ILE A C 1
ATOM 671 O O . ILE A 1 82 ? 9.761 -12.493 -8.730 1.00 87.19 82 ILE A O 1
ATOM 675 N N . ALA A 1 83 ? 8.281 -13.452 -7.348 1.00 87.25 83 ALA A N 1
ATOM 676 C CA . ALA A 1 83 ? 9.121 -14.601 -7.014 1.00 87.25 83 ALA A CA 1
ATOM 677 C C . ALA A 1 83 ? 9.399 -15.487 -8.236 1.00 87.25 83 ALA A C 1
ATOM 679 O O . ALA A 1 83 ? 10.543 -15.875 -8.464 1.00 87.25 83 ALA A O 1
ATOM 680 N N . VAL A 1 84 ? 8.375 -15.765 -9.048 1.00 91.00 84 VAL A N 1
ATOM 681 C CA . VAL A 1 84 ? 8.501 -16.528 -10.296 1.00 91.00 84 VAL A CA 1
ATOM 682 C C . VAL A 1 84 ? 9.391 -15.784 -11.285 1.00 91.00 84 VAL A C 1
ATOM 684 O O . VAL A 1 84 ? 10.318 -16.383 -11.821 1.00 91.00 84 VAL A O 1
ATOM 687 N N . TYR A 1 85 ? 9.174 -14.482 -11.487 1.00 90.88 85 TYR A N 1
ATOM 688 C CA . TYR A 1 85 ? 10.035 -13.668 -12.345 1.00 90.88 85 TYR A CA 1
ATOM 689 C C . TYR A 1 85 ? 11.490 -13.679 -11.861 1.00 90.88 85 TYR A C 1
ATOM 691 O O . TYR A 1 85 ? 12.401 -13.909 -12.654 1.00 90.88 85 TYR A O 1
ATOM 699 N N . GLY A 1 86 ? 11.712 -13.497 -10.556 1.00 88.31 86 GLY A N 1
ATOM 700 C CA . GLY A 1 86 ? 13.039 -13.537 -9.945 1.00 88.31 86 GLY A CA 1
ATOM 701 C C . GLY A 1 86 ? 13.735 -14.887 -10.125 1.00 88.31 86 GLY A C 1
ATOM 702 O O . GLY A 1 86 ? 14.891 -14.919 -10.534 1.00 88.31 86 GLY A O 1
ATOM 703 N N . ALA A 1 87 ? 13.029 -15.996 -9.886 1.00 92.31 87 ALA A N 1
ATOM 704 C CA . ALA A 1 87 ? 13.556 -17.348 -10.067 1.00 92.31 87 ALA A CA 1
ATOM 705 C C . ALA A 1 87 ? 13.869 -17.656 -11.538 1.00 92.31 87 ALA A C 1
ATOM 707 O O . ALA A 1 87 ? 14.930 -18.197 -11.845 1.00 92.31 87 ALA A O 1
ATOM 708 N N . LEU A 1 88 ? 12.981 -17.271 -12.458 1.00 93.06 88 LEU A N 1
ATOM 709 C CA . LEU A 1 88 ? 13.204 -17.429 -13.893 1.00 93.06 88 LEU A CA 1
ATOM 710 C C . LEU A 1 88 ? 14.392 -16.594 -14.378 1.00 93.06 88 LEU A C 1
ATOM 712 O O . LEU A 1 88 ? 15.158 -17.073 -15.210 1.00 93.06 88 LEU A O 1
ATOM 716 N N . ASN A 1 89 ? 14.599 -15.401 -13.812 1.00 92.19 89 ASN A N 1
ATOM 717 C CA . ASN A 1 89 ? 15.742 -14.551 -14.137 1.00 92.19 89 ASN A CA 1
ATOM 718 C C . ASN A 1 89 ? 17.103 -15.184 -13.775 1.00 92.19 89 ASN A C 1
ATOM 720 O O . ASN A 1 89 ? 18.129 -14.759 -14.299 1.00 92.19 89 ASN A O 1
ATOM 724 N N . LEU A 1 90 ? 17.131 -16.197 -12.894 1.00 92.81 90 LEU A N 1
ATOM 725 C CA . LEU A 1 90 ? 18.352 -16.947 -12.562 1.00 92.81 90 LEU A CA 1
ATOM 726 C C . LEU A 1 90 ? 18.787 -17.900 -13.682 1.00 92.81 90 LEU A C 1
ATOM 728 O O . LEU A 1 90 ? 19.958 -18.266 -13.748 1.00 92.81 90 LEU A O 1
ATOM 732 N N . VAL A 1 91 ? 17.849 -18.331 -14.529 1.00 95.56 91 VAL A N 1
ATOM 733 C CA . VAL A 1 91 ? 18.078 -19.357 -15.561 1.00 95.56 91 VAL A CA 1
ATOM 734 C C . VAL A 1 91 ? 17.936 -18.819 -16.982 1.00 95.56 91 VAL A C 1
ATOM 736 O O . VAL A 1 91 ? 18.579 -19.323 -17.899 1.00 95.56 91 VAL A O 1
ATOM 739 N N . VAL A 1 92 ? 17.117 -17.787 -17.179 1.00 92.81 92 VAL A N 1
ATOM 740 C CA . VAL A 1 92 ? 16.856 -17.138 -18.467 1.00 92.81 92 VAL A CA 1
ATOM 741 C C . VAL A 1 92 ? 16.874 -15.631 -18.246 1.00 92.81 92 VAL A C 1
ATOM 743 O O . VAL A 1 92 ? 16.337 -15.156 -17.254 1.00 92.81 92 VAL A O 1
ATOM 746 N N . ASN A 1 93 ? 17.459 -14.856 -19.163 1.00 90.69 93 ASN A N 1
ATOM 747 C CA . ASN A 1 93 ? 17.452 -13.397 -19.049 1.00 90.69 93 ASN A CA 1
ATOM 748 C C . ASN A 1 93 ? 16.014 -12.854 -19.149 1.00 90.69 93 ASN A C 1
ATOM 750 O O . ASN A 1 93 ? 15.468 -12.743 -20.248 1.00 90.69 93 ASN A O 1
ATOM 754 N N . MET A 1 94 ? 15.416 -12.512 -18.004 1.00 89.12 94 MET A N 1
ATOM 755 C CA . MET A 1 94 ? 14.042 -12.015 -17.926 1.00 89.12 94 MET A CA 1
ATOM 756 C C . MET A 1 94 ? 13.945 -10.492 -18.000 1.00 89.12 94 MET A C 1
ATOM 758 O O . MET A 1 94 ? 12.838 -9.982 -18.142 1.00 89.12 94 MET A O 1
ATOM 762 N N . GLN A 1 95 ? 15.075 -9.772 -17.992 1.00 85.44 95 GLN A N 1
ATOM 763 C CA . GLN A 1 95 ? 15.126 -8.304 -18.075 1.00 85.44 95 GLN A CA 1
ATOM 764 C C . GLN A 1 95 ? 14.223 -7.699 -19.170 1.00 85.44 95 GLN A C 1
ATOM 766 O O . GLN A 1 95 ? 13.543 -6.716 -18.875 1.00 85.44 95 GLN A O 1
ATOM 771 N N . PRO A 1 96 ? 14.112 -8.274 -20.390 1.00 90.44 96 PRO A N 1
ATOM 772 C CA . PRO A 1 96 ? 13.224 -7.732 -21.423 1.00 90.44 96 PRO A CA 1
ATOM 773 C C . PRO A 1 96 ? 11.727 -7.779 -21.073 1.00 90.44 96 PRO A C 1
ATOM 775 O O . PRO A 1 96 ? 10.937 -7.058 -21.672 1.00 90.44 96 PRO A O 1
ATOM 778 N N . TYR A 1 97 ? 11.319 -8.621 -20.120 1.00 89.31 97 TYR A N 1
ATOM 779 C CA . TYR A 1 97 ? 9.919 -8.845 -19.748 1.00 89.31 97 TYR A CA 1
ATOM 780 C C . TYR A 1 97 ? 9.492 -8.075 -18.490 1.00 89.31 97 TYR A C 1
ATOM 782 O O . TYR A 1 97 ? 8.388 -8.297 -17.988 1.00 89.31 97 TYR A O 1
ATOM 790 N N . GLY A 1 98 ? 10.322 -7.159 -17.976 1.00 87.12 98 GLY A N 1
ATOM 791 C CA . GLY A 1 98 ? 10.001 -6.369 -16.780 1.00 87.12 98 GLY A CA 1
ATOM 792 C C . GLY A 1 98 ? 8.674 -5.608 -16.899 1.00 87.12 98 GLY A C 1
ATOM 793 O O . GLY A 1 98 ? 7.872 -5.602 -15.970 1.00 87.12 98 GLY A O 1
ATOM 794 N N . GLN A 1 99 ? 8.373 -5.068 -18.081 1.00 91.88 99 GLN A N 1
ATOM 795 C CA . GLN A 1 99 ? 7.098 -4.404 -18.382 1.00 91.88 99 GLN A CA 1
ATOM 796 C C . GLN A 1 99 ? 5.879 -5.312 -18.142 1.00 91.88 99 GLN A C 1
ATOM 798 O O . GLN A 1 99 ? 4.887 -4.892 -17.542 1.00 91.88 99 GLN A O 1
ATOM 803 N N . LEU A 1 100 ? 5.963 -6.581 -18.557 1.00 92.12 100 LEU A N 1
ATOM 804 C CA . LEU A 1 100 ? 4.898 -7.556 -18.331 1.00 92.12 100 LEU A CA 1
ATOM 805 C C . LEU A 1 100 ? 4.735 -7.853 -16.839 1.00 92.12 100 LEU A C 1
ATOM 807 O O . LEU A 1 100 ? 3.604 -7.931 -16.362 1.00 92.12 100 LEU A O 1
ATOM 811 N N . LEU A 1 101 ? 5.840 -7.969 -16.095 1.00 90.75 101 LEU A N 1
ATOM 812 C CA . LEU A 1 101 ? 5.785 -8.121 -14.642 1.00 90.75 101 LEU A CA 1
ATOM 813 C C . LEU A 1 101 ? 5.029 -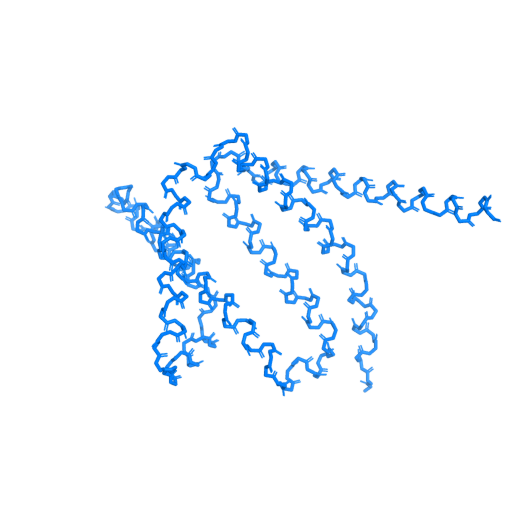6.950 -14.001 1.00 90.75 101 LEU A C 1
ATOM 815 O O . LEU A 1 101 ? 4.123 -7.193 -13.207 1.00 90.75 101 LEU A O 1
ATOM 819 N N . TYR A 1 102 ? 5.339 -5.703 -14.369 1.00 89.62 102 TYR A N 1
ATOM 820 C CA . TYR A 1 102 ? 4.639 -4.532 -13.830 1.00 89.62 102 TYR A CA 1
ATOM 821 C C . TYR A 1 102 ? 3.140 -4.557 -14.146 1.00 89.62 102 TYR A C 1
ATOM 823 O O . TYR A 1 102 ? 2.333 -4.318 -13.249 1.00 89.62 102 TYR A O 1
ATOM 831 N N . ALA A 1 103 ? 2.750 -4.921 -15.372 1.00 93.00 103 ALA A N 1
ATOM 832 C CA . ALA A 1 103 ? 1.341 -5.060 -15.740 1.00 93.00 103 ALA A CA 1
ATOM 833 C C . ALA A 1 103 ? 0.622 -6.167 -14.955 1.00 93.00 103 ALA A C 1
ATOM 835 O O . ALA A 1 103 ? -0.483 -5.950 -14.457 1.00 93.00 103 ALA A O 1
ATOM 836 N N . VAL A 1 104 ? 1.251 -7.332 -14.778 1.00 91.81 104 VAL A N 1
ATOM 837 C CA . VAL A 1 104 ? 0.692 -8.418 -13.958 1.00 91.81 104 VAL A CA 1
ATOM 838 C C . VAL A 1 104 ? 0.519 -7.957 -12.514 1.00 91.81 104 VAL A C 1
ATOM 840 O O . VAL A 1 104 ? -0.566 -8.109 -11.961 1.00 91.81 104 VAL A O 1
ATOM 843 N N . VAL A 1 105 ? 1.545 -7.330 -11.932 1.00 89.44 105 VAL A N 1
ATOM 844 C CA . VAL A 1 105 ? 1.510 -6.802 -10.562 1.00 89.44 105 VAL A CA 1
ATOM 845 C C . VAL A 1 105 ? 0.411 -5.745 -10.396 1.00 89.44 105 VAL A C 1
ATOM 847 O O . VAL A 1 105 ? -0.295 -5.753 -9.388 1.00 89.44 105 VAL A O 1
ATOM 850 N N . GLY A 1 106 ? 0.222 -4.865 -11.382 1.00 90.25 106 GLY A N 1
ATOM 851 C CA . GLY A 1 106 ? -0.861 -3.881 -11.393 1.00 90.25 106 GLY A CA 1
ATOM 852 C C . GLY A 1 106 ? -2.249 -4.518 -11.423 1.00 90.25 106 GLY A C 1
ATOM 853 O O . GLY A 1 106 ? -3.121 -4.145 -10.635 1.00 90.25 106 GLY A O 1
ATOM 854 N N . ALA A 1 107 ? -2.448 -5.526 -12.275 1.00 91.31 107 ALA A N 1
ATOM 855 C CA . ALA A 1 107 ? -3.711 -6.253 -12.371 1.00 91.31 107 ALA A CA 1
ATOM 856 C C . ALA A 1 107 ? -4.031 -7.031 -11.084 1.00 91.31 107 ALA A C 1
ATOM 858 O O . ALA A 1 107 ? -5.141 -6.932 -10.560 1.00 91.31 107 ALA A O 1
ATOM 859 N N . THR A 1 108 ? -3.061 -7.766 -10.532 1.00 89.06 108 THR A N 1
ATOM 860 C CA . THR A 1 108 ? -3.243 -8.554 -9.302 1.00 89.06 108 THR A CA 1
ATOM 861 C C . THR A 1 108 ? -3.442 -7.668 -8.077 1.00 89.06 108 THR A C 1
ATOM 863 O O . THR A 1 108 ? -4.153 -8.048 -7.146 1.00 89.06 108 THR A O 1
ATOM 866 N N . TRP A 1 109 ? -2.870 -6.463 -8.070 1.00 86.88 109 TRP A N 1
ATOM 867 C CA . TRP A 1 109 ? -3.096 -5.509 -6.991 1.00 86.88 109 TRP A CA 1
ATOM 868 C C . TRP A 1 109 ? -4.471 -4.841 -7.079 1.00 86.88 109 TRP A C 1
ATOM 870 O O . TRP A 1 109 ? -5.179 -4.760 -6.075 1.00 86.88 109 TRP A O 1
ATOM 880 N N . ALA A 1 110 ? -4.905 -4.433 -8.276 1.00 88.94 110 ALA A N 1
ATOM 881 C CA . ALA A 1 110 ? -6.262 -3.929 -8.481 1.00 88.94 110 ALA A CA 1
ATOM 882 C C . ALA A 1 110 ? -7.319 -5.000 -8.149 1.00 88.94 110 ALA A C 1
ATOM 884 O O . ALA A 1 110 ? -8.338 -4.685 -7.527 1.00 88.94 110 ALA A O 1
ATOM 885 N N . PHE A 1 111 ? -7.044 -6.270 -8.468 1.00 87.75 111 PHE A N 1
ATOM 886 C CA . PHE A 1 111 ? -7.809 -7.426 -7.994 1.00 87.75 111 PHE A CA 1
ATOM 887 C C . PHE A 1 111 ? -7.913 -7.446 -6.473 1.00 87.75 111 PHE A C 1
ATOM 889 O O . PHE A 1 111 ? -9.016 -7.394 -5.933 1.00 87.75 111 PHE A O 1
ATOM 896 N N . HIS A 1 112 ? -6.775 -7.465 -5.778 1.00 86.06 112 HIS A N 1
ATOM 897 C CA . HIS A 1 112 ? -6.729 -7.538 -4.319 1.00 86.06 112 HIS A CA 1
ATOM 898 C C . HIS A 1 112 ? -7.474 -6.374 -3.658 1.00 86.06 112 HIS A C 1
ATOM 900 O O . HIS A 1 112 ? -8.261 -6.581 -2.733 1.00 86.06 112 HIS A O 1
ATOM 906 N N . PHE A 1 113 ? -7.279 -5.152 -4.161 1.00 86.25 113 PHE A N 1
ATOM 907 C CA . PHE A 1 113 ? -7.945 -3.956 -3.652 1.00 86.25 113 PHE A CA 1
ATOM 908 C C . PHE A 1 113 ? -9.465 -4.022 -3.845 1.00 86.25 113 PHE A C 1
ATOM 910 O O . PHE A 1 113 ? -10.221 -3.885 -2.880 1.00 86.25 113 PHE A O 1
ATOM 917 N N . THR A 1 114 ? -9.926 -4.284 -5.073 1.00 87.06 114 THR A N 1
ATOM 918 C CA . THR A 1 114 ? -11.366 -4.383 -5.370 1.00 87.06 114 THR A CA 1
ATOM 919 C C . THR A 1 114 ? -12.032 -5.519 -4.600 1.00 87.06 114 THR A C 1
ATOM 921 O O . THR A 1 114 ? -13.123 -5.324 -4.060 1.00 87.06 114 THR A O 1
ATOM 924 N N . PHE A 1 115 ? -11.365 -6.669 -4.475 1.00 85.06 115 PHE A N 1
ATOM 925 C CA . PHE A 1 115 ? -11.837 -7.803 -3.686 1.00 85.06 115 PHE A CA 1
ATOM 926 C C . PHE A 1 115 ? -11.919 -7.461 -2.195 1.00 85.06 115 PHE A C 1
ATOM 928 O O . PHE A 1 115 ? -12.957 -7.694 -1.584 1.00 85.06 115 PHE A O 1
ATOM 935 N N . THR A 1 116 ? -10.889 -6.827 -1.624 1.00 86.69 116 THR A N 1
ATOM 936 C CA . THR A 1 116 ? -10.885 -6.382 -0.220 1.00 86.69 116 THR A CA 1
ATOM 937 C C . THR A 1 116 ? -12.051 -5.438 0.063 1.00 86.69 116 THR A C 1
ATOM 939 O O . THR A 1 116 ? -12.817 -5.670 0.996 1.00 86.69 116 THR A O 1
ATOM 942 N N . CYS A 1 117 ? -12.243 -4.401 -0.761 1.00 87.44 117 CYS A N 1
ATOM 943 C CA . CYS A 1 117 ? -13.362 -3.471 -0.602 1.00 87.44 117 CYS A CA 1
ATOM 944 C C . CYS A 1 117 ? -14.710 -4.187 -0.709 1.00 87.44 117 CYS A C 1
ATOM 946 O O . CYS A 1 117 ? -15.593 -3.988 0.122 1.00 87.44 117 CYS A O 1
ATOM 948 N N . TRP A 1 118 ? -14.870 -5.037 -1.719 1.00 84.94 118 TRP A N 1
ATOM 949 C CA . TRP A 1 118 ? -16.109 -5.767 -1.934 1.00 84.94 118 TRP A CA 1
ATOM 950 C C . TRP A 1 118 ? -16.425 -6.736 -0.781 1.00 84.94 118 TRP A C 1
ATOM 952 O O . TRP A 1 118 ? -17.584 -6.816 -0.375 1.00 84.94 118 TRP A O 1
ATOM 962 N N . MET A 1 119 ? -15.414 -7.396 -0.210 1.00 83.50 119 MET A N 1
ATOM 963 C CA . MET A 1 119 ? -15.545 -8.298 0.939 1.00 83.50 119 MET A CA 1
ATOM 964 C C . MET A 1 119 ? -15.871 -7.559 2.237 1.00 83.50 119 MET A C 1
ATOM 966 O O . MET A 1 119 ? -16.770 -7.984 2.951 1.00 83.50 119 MET A O 1
ATOM 970 N N . ILE A 1 120 ? -15.237 -6.413 2.509 1.00 87.81 120 ILE A N 1
ATOM 971 C CA . ILE A 1 120 ? -15.568 -5.571 3.676 1.00 87.81 120 ILE A CA 1
ATOM 972 C C . ILE A 1 120 ? -17.037 -5.127 3.647 1.00 87.81 120 ILE A C 1
ATOM 974 O O . ILE A 1 120 ? -17.680 -5.022 4.689 1.00 87.81 120 ILE A O 1
ATOM 978 N N . LEU A 1 121 ? -17.580 -4.863 2.455 1.00 86.69 121 LEU A N 1
ATOM 979 C CA . LEU A 1 121 ? -18.981 -4.473 2.278 1.00 86.69 121 LEU A CA 1
ATOM 980 C C . LEU A 1 121 ? -19.961 -5.644 2.445 1.00 86.69 121 LEU A C 1
ATOM 982 O O . LEU A 1 121 ? -21.174 -5.429 2.513 1.00 86.69 121 LEU A O 1
ATOM 986 N N . LYS A 1 122 ? -19.476 -6.889 2.506 1.00 83.56 122 LYS A N 1
ATOM 987 C CA . LYS A 1 122 ? -20.290 -8.030 2.915 1.00 83.56 122 LYS A CA 1
ATOM 988 C C . LYS A 1 122 ? -20.314 -8.053 4.441 1.00 83.56 122 LYS A C 1
ATOM 990 O O . LYS A 1 122 ? -19.272 -8.103 5.077 1.00 83.56 122 LYS A O 1
ATOM 995 N N . ASN A 1 123 ? -21.509 -8.048 5.031 1.00 80.12 123 ASN A N 1
ATOM 996 C CA . ASN A 1 123 ? -21.713 -8.183 6.479 1.00 80.12 123 ASN A CA 1
ATOM 997 C C . ASN A 1 123 ? -21.357 -9.603 6.964 1.00 80.12 123 ASN A C 1
ATOM 999 O O . ASN A 1 123 ? -22.230 -10.361 7.383 1.00 80.12 123 ASN A O 1
ATOM 1003 N N . GLN A 1 124 ? -20.092 -9.993 6.834 1.00 82.38 124 GLN A N 1
ATOM 1004 C CA . GLN A 1 124 ? -19.588 -11.304 7.208 1.00 82.38 124 GLN A CA 1
ATOM 1005 C C . GLN A 1 124 ? -19.278 -11.356 8.706 1.00 82.38 124 GLN A C 1
ATOM 1007 O O . GLN A 1 124 ? -18.944 -10.354 9.351 1.00 82.38 124 GLN A O 1
ATOM 1012 N N . THR A 1 125 ? -19.460 -12.541 9.285 1.00 86.06 125 THR A N 1
ATOM 1013 C CA . THR A 1 125 ? -19.363 -12.741 10.732 1.00 86.06 125 THR A CA 1
ATOM 1014 C C . THR A 1 125 ? -17.928 -12.622 11.230 1.00 86.06 125 THR A C 1
ATOM 1016 O O . THR A 1 125 ? -17.725 -12.091 12.316 1.00 86.06 125 THR A O 1
ATOM 1019 N N . ASP A 1 126 ? -16.939 -12.987 10.417 1.00 84.06 126 ASP A N 1
ATOM 1020 C CA . ASP A 1 126 ? -15.503 -12.897 10.700 1.00 84.06 126 ASP A CA 1
ATOM 1021 C C . ASP A 1 126 ? -15.041 -11.481 11.098 1.00 84.06 126 ASP A C 1
ATOM 1023 O O . ASP A 1 126 ? -14.352 -11.328 12.111 1.00 84.06 126 ASP A O 1
ATOM 1027 N N . LEU A 1 127 ? -15.474 -10.427 10.391 1.00 87.62 127 LEU A N 1
ATOM 1028 C CA . LEU A 1 127 ? -15.183 -9.041 10.782 1.00 87.62 127 LEU A CA 1
ATOM 1029 C C . LEU A 1 127 ? -15.891 -8.664 12.089 1.00 87.62 127 LEU A C 1
ATOM 1031 O O . LEU A 1 127 ? -15.290 -8.041 12.972 1.00 87.62 127 LEU A O 1
ATOM 1035 N N . SER A 1 128 ? -17.173 -9.019 12.205 1.00 87.88 128 SER A N 1
ATOM 1036 C CA . SER A 1 128 ? -18.026 -8.618 13.330 1.00 87.88 128 SER A CA 1
ATOM 1037 C C . SER A 1 128 ? -17.687 -9.345 14.640 1.00 87.88 128 SER A C 1
ATOM 1039 O O . SER A 1 128 ? -17.826 -8.770 15.724 1.00 87.88 128 SER A O 1
ATOM 1041 N N . ASP A 1 129 ? -17.167 -10.572 14.554 1.00 89.31 129 ASP A N 1
ATOM 1042 C CA . ASP A 1 129 ? -16.786 -11.405 15.693 1.00 89.31 129 ASP A CA 1
ATOM 1043 C C . ASP A 1 129 ? -15.540 -10.879 16.394 1.00 89.31 129 ASP A C 1
ATOM 1045 O O . ASP A 1 129 ? -15.484 -10.844 17.630 1.00 89.31 129 ASP A O 1
ATOM 1049 N N . GLN A 1 130 ? -14.580 -10.380 15.614 1.00 88.69 130 GLN A N 1
ATOM 1050 C CA . GLN A 1 130 ? -13.397 -9.691 16.127 1.00 88.69 130 GLN A CA 1
ATOM 1051 C C . GLN A 1 130 ? -13.705 -8.252 16.577 1.00 88.69 130 GLN A C 1
ATOM 1053 O O . GLN A 1 130 ? -13.016 -7.724 17.450 1.00 88.69 130 GLN A O 1
ATOM 1058 N N . GLY A 1 131 ? -14.780 -7.660 16.052 1.00 92.06 131 GLY A N 1
ATOM 1059 C CA . GLY A 1 131 ? -15.173 -6.269 16.249 1.00 92.06 131 GLY A CA 1
ATOM 1060 C C . GLY A 1 131 ? -14.808 -5.439 15.022 1.00 92.06 131 GLY A C 1
ATOM 1061 O O . GLY A 1 131 ? -13.631 -5.216 14.750 1.00 92.06 131 GLY A O 1
ATOM 1062 N N . THR A 1 132 ? -15.819 -4.943 14.305 1.00 91.56 132 THR A N 1
ATOM 1063 C CA . THR A 1 132 ? -15.661 -4.305 12.987 1.00 91.56 132 THR A CA 1
ATOM 1064 C C . THR A 1 132 ? -14.624 -3.185 12.978 1.00 91.56 132 THR A C 1
ATOM 1066 O O .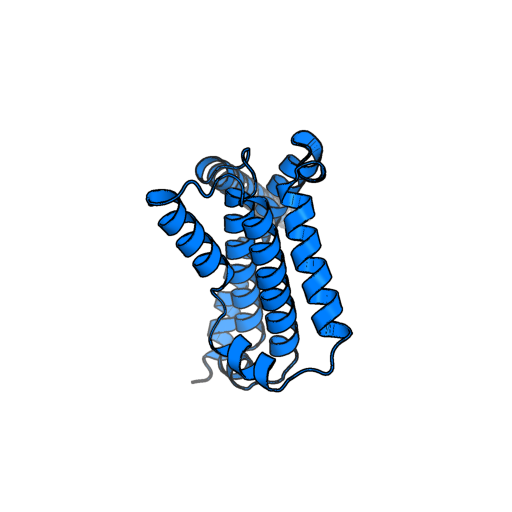 THR A 1 132 ? -13.787 -3.141 12.086 1.00 91.56 132 THR A O 1
ATOM 1069 N N . PHE A 1 133 ? -14.623 -2.311 13.989 1.00 93.94 133 PHE A N 1
ATOM 1070 C CA . PHE A 1 133 ? -13.644 -1.225 14.085 1.00 93.94 133 PHE A CA 1
ATOM 1071 C C . PHE A 1 133 ? -12.197 -1.741 14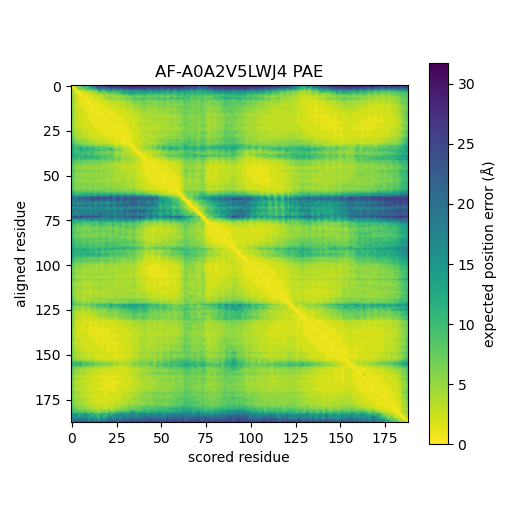.143 1.00 93.94 133 PHE A C 1
ATOM 1073 O O . PHE A 1 133 ? -11.354 -1.291 13.373 1.00 93.94 133 PHE A O 1
ATOM 1080 N N . PHE A 1 134 ? -11.922 -2.726 15.003 1.00 94.38 134 PHE A N 1
ATOM 1081 C CA . PHE A 1 134 ? -10.597 -3.338 15.105 1.00 94.38 134 PHE A CA 1
ATOM 1082 C C . PHE A 1 134 ? -10.184 -4.010 13.793 1.00 94.38 134 PHE A C 1
ATOM 1084 O O . PHE A 1 134 ? -9.085 -3.760 13.299 1.00 94.38 134 PHE A O 1
ATOM 1091 N N . SER A 1 135 ? -11.084 -4.793 13.194 1.00 93.19 135 SER A N 1
ATOM 1092 C CA . SER A 1 135 ? -10.840 -5.466 11.915 1.00 93.19 135 SER A CA 1
ATOM 1093 C C . SER A 1 135 ? -10.488 -4.469 10.810 1.00 93.19 135 SER A C 1
ATOM 1095 O O . SER A 1 135 ? -9.506 -4.667 10.101 1.00 93.19 135 SER A O 1
ATOM 1097 N N . LEU A 1 136 ? -11.226 -3.359 10.697 1.00 93.81 136 LEU A N 1
ATOM 1098 C CA . LEU A 1 136 ? -10.966 -2.327 9.690 1.00 93.81 136 LEU A CA 1
ATOM 1099 C C . LEU A 1 136 ? -9.605 -1.647 9.880 1.00 93.81 136 LEU A C 1
ATOM 1101 O O . LEU A 1 136 ? -8.896 -1.442 8.898 1.00 93.81 136 LEU A O 1
ATOM 1105 N N . VAL A 1 137 ? -9.213 -1.336 11.121 1.00 96.38 137 VAL A N 1
ATOM 1106 C CA . VAL A 1 137 ? -7.897 -0.740 11.414 1.00 96.38 137 VAL A CA 1
ATOM 1107 C C . VAL A 1 137 ? -6.762 -1.695 11.036 1.00 96.38 137 VAL A C 1
ATOM 1109 O O . VAL A 1 137 ? -5.796 -1.277 10.401 1.00 96.38 137 VAL A O 1
ATOM 1112 N N . VAL A 1 138 ? -6.886 -2.986 11.360 1.00 94.06 138 VAL A N 1
ATOM 1113 C CA . VAL A 1 138 ? -5.876 -3.995 10.999 1.00 94.06 138 VAL A CA 1
ATOM 1114 C C . VAL A 1 138 ? -5.807 -4.197 9.485 1.00 94.06 138 VAL A C 1
ATOM 1116 O O . VAL A 1 138 ? -4.713 -4.187 8.924 1.00 94.06 138 VAL A O 1
ATOM 1119 N N . ILE A 1 139 ? -6.953 -4.335 8.807 1.00 92.75 139 ILE A N 1
ATOM 1120 C CA . ILE A 1 139 ? -7.005 -4.484 7.345 1.00 92.75 139 ILE A CA 1
ATOM 1121 C C . ILE A 1 139 ? -6.378 -3.264 6.662 1.00 92.75 139 ILE A C 1
ATOM 1123 O O . ILE A 1 139 ? -5.597 -3.421 5.723 1.00 92.75 139 ILE A O 1
ATOM 1127 N N . TYR A 1 140 ? -6.677 -2.055 7.141 1.00 94.19 140 TYR A N 1
ATOM 1128 C CA . TYR A 1 140 ? -6.060 -0.830 6.640 1.00 94.19 140 TYR A CA 1
ATOM 1129 C C . TYR A 1 140 ? -4.537 -0.854 6.810 1.00 94.19 140 TYR A C 1
ATOM 1131 O O . TYR A 1 140 ? -3.811 -0.666 5.834 1.00 94.19 140 TYR A O 1
ATOM 1139 N N . LEU A 1 141 ? -4.052 -1.143 8.022 1.00 95.69 141 LEU A N 1
ATOM 1140 C CA . LEU A 1 141 ? -2.624 -1.168 8.334 1.00 95.69 141 LEU A CA 1
ATOM 1141 C C . LEU A 1 141 ? -1.866 -2.181 7.468 1.00 95.69 141 LEU A C 1
ATOM 1143 O O . LEU A 1 141 ? -0.830 -1.844 6.899 1.00 95.69 141 LEU A O 1
ATOM 1147 N N . MET A 1 142 ? -2.387 -3.403 7.328 1.00 91.56 142 MET A N 1
ATOM 1148 C CA . MET A 1 142 ? -1.747 -4.450 6.524 1.00 91.56 142 MET A CA 1
ATOM 1149 C C . MET A 1 142 ? -1.694 -4.080 5.037 1.00 91.56 142 MET A C 1
ATOM 1151 O O . MET A 1 142 ? -0.661 -4.268 4.395 1.00 91.56 142 MET A O 1
ATOM 1155 N N . ASN A 1 143 ? -2.769 -3.503 4.489 1.00 90.38 143 ASN A N 1
ATOM 1156 C CA . ASN A 1 143 ? -2.782 -3.055 3.094 1.00 90.38 143 ASN A CA 1
ATOM 1157 C C . ASN A 1 143 ? -1.833 -1.877 2.853 1.00 90.38 143 ASN A C 1
ATOM 1159 O O . ASN A 1 143 ? -1.166 -1.826 1.821 1.00 90.38 143 ASN A O 1
ATOM 1163 N N . LEU A 1 144 ? -1.735 -0.951 3.806 1.00 93.38 144 LEU A N 1
ATOM 1164 C CA . LEU A 1 144 ? -0.815 0.175 3.712 1.00 93.38 144 LEU A CA 1
ATOM 1165 C C . LEU A 1 144 ? 0.655 -0.264 3.819 1.00 93.38 144 LEU A C 1
ATOM 1167 O O . LEU A 1 144 ? 1.505 0.269 3.104 1.00 93.38 144 LEU A O 1
ATOM 1171 N N . LEU A 1 145 ? 0.961 -1.260 4.658 1.00 92.44 145 LEU A N 1
ATOM 1172 C CA . LEU A 1 145 ? 2.288 -1.883 4.719 1.00 92.44 145 LEU A CA 1
ATOM 1173 C C . LEU A 1 145 ? 2.646 -2.553 3.390 1.00 92.44 145 LEU A C 1
ATOM 1175 O O . LEU A 1 145 ? 3.733 -2.317 2.866 1.00 92.44 145 LEU A O 1
ATOM 1179 N N . LEU A 1 146 ? 1.721 -3.328 2.817 1.00 86.44 146 LEU A N 1
ATOM 1180 C CA . LEU A 1 146 ? 1.912 -3.956 1.511 1.00 86.44 146 LEU A CA 1
ATOM 1181 C C . LEU A 1 146 ? 2.175 -2.906 0.420 1.00 86.44 146 LEU A C 1
ATOM 1183 O O . LEU A 1 146 ? 3.146 -3.024 -0.322 1.00 86.44 146 LEU A O 1
ATOM 1187 N N . LEU A 1 147 ? 1.362 -1.848 0.367 1.00 86.81 147 LEU A N 1
ATOM 1188 C CA . LEU A 1 147 ? 1.561 -0.716 -0.542 1.00 86.81 147 LEU A CA 1
ATOM 1189 C C . LEU A 1 147 ? 2.919 -0.039 -0.359 1.00 86.81 147 LEU A C 1
ATOM 1191 O O . LEU A 1 147 ? 3.571 0.300 -1.342 1.00 86.81 147 LEU A O 1
ATOM 1195 N N . SER A 1 148 ? 3.360 0.140 0.884 1.00 91.44 148 SER A N 1
ATOM 1196 C CA . SER A 1 148 ? 4.660 0.742 1.190 1.00 91.44 148 SER A CA 1
ATOM 1197 C C . SER A 1 148 ? 5.811 -0.125 0.682 1.00 91.44 148 SER A C 1
ATOM 1199 O O . SER A 1 148 ? 6.722 0.387 0.040 1.00 91.44 148 SER A O 1
ATOM 1201 N N . VAL A 1 149 ? 5.741 -1.445 0.886 1.00 87.12 149 VAL A N 1
ATOM 1202 C CA . VAL A 1 149 ? 6.721 -2.393 0.331 1.00 87.12 149 VAL A CA 1
ATOM 1203 C C . VAL A 1 149 ? 6.729 -2.327 -1.194 1.00 87.12 149 VAL A C 1
ATOM 1205 O O . VAL A 1 149 ? 7.793 -2.231 -1.796 1.00 87.12 149 VAL A O 1
ATOM 1208 N N . MET A 1 150 ? 5.559 -2.325 -1.831 1.00 79.31 150 MET A N 1
ATOM 1209 C CA . MET A 1 150 ? 5.469 -2.241 -3.289 1.00 79.31 150 MET A CA 1
ATOM 1210 C C . MET A 1 150 ? 6.013 -0.919 -3.829 1.00 79.31 150 MET A C 1
ATOM 1212 O O . MET A 1 150 ? 6.709 -0.934 -4.835 1.00 79.31 150 MET A O 1
ATOM 1216 N N . LEU A 1 151 ? 5.764 0.204 -3.154 1.00 85.00 151 LEU A N 1
ATOM 1217 C CA . LEU A 1 151 ? 6.335 1.500 -3.519 1.00 85.00 151 LEU A CA 1
ATOM 1218 C C . LEU A 1 151 ? 7.869 1.480 -3.467 1.00 85.00 151 LEU A C 1
ATOM 1220 O O . LEU A 1 151 ? 8.513 2.002 -4.374 1.00 85.00 151 LEU A O 1
ATOM 1224 N N . ILE A 1 152 ? 8.445 0.867 -2.430 1.00 87.38 152 ILE A N 1
ATOM 1225 C CA . ILE A 1 152 ? 9.899 0.700 -2.297 1.00 87.38 152 ILE A CA 1
ATOM 1226 C C . ILE A 1 152 ? 10.441 -0.178 -3.434 1.00 87.38 152 ILE A C 1
ATOM 1228 O O . ILE A 1 152 ? 11.447 0.159 -4.041 1.00 87.38 152 ILE A O 1
ATOM 1232 N N . LEU A 1 153 ? 9.770 -1.287 -3.755 1.00 78.44 153 LEU A N 1
ATOM 1233 C CA . LEU A 1 153 ? 10.212 -2.195 -4.820 1.00 78.44 153 LEU A CA 1
ATOM 1234 C C . LEU A 1 153 ? 10.033 -1.610 -6.231 1.00 78.44 153 LEU A C 1
ATOM 1236 O O . LEU A 1 153 ? 10.812 -1.930 -7.123 1.00 78.44 153 LEU A O 1
ATOM 1240 N N . ALA A 1 154 ? 9.008 -0.784 -6.444 1.00 75.19 154 ALA A N 1
ATOM 1241 C CA . ALA A 1 154 ? 8.706 -0.176 -7.738 1.00 75.19 154 ALA A CA 1
ATOM 1242 C C . ALA A 1 154 ? 9.527 1.090 -8.016 1.00 75.19 154 ALA A C 1
ATOM 1244 O O . ALA A 1 154 ? 9.683 1.470 -9.172 1.00 75.19 154 ALA A O 1
ATOM 1245 N N . SER A 1 155 ? 10.031 1.761 -6.977 1.00 79.44 155 SER A N 1
ATOM 1246 C CA . SER A 1 155 ? 10.793 2.998 -7.123 1.00 79.44 155 SER A CA 1
ATOM 1247 C C . SER A 1 155 ? 12.293 2.737 -6.983 1.00 79.44 155 SER A C 1
ATOM 1249 O O . SER A 1 155 ? 12.743 2.399 -5.889 1.00 79.44 155 SER A O 1
ATOM 1251 N N . PRO A 1 156 ? 13.113 3.000 -8.016 1.00 75.56 156 PRO A N 1
ATOM 1252 C CA . PRO A 1 156 ? 14.568 2.857 -7.909 1.00 75.56 156 PRO A CA 1
ATOM 1253 C C . PRO A 1 156 ? 15.195 3.848 -6.911 1.00 75.56 156 PRO A C 1
ATOM 1255 O O . PRO A 1 156 ? 16.341 3.684 -6.499 1.00 75.56 156 PRO A O 1
ATOM 1258 N N . HIS A 1 157 ? 14.450 4.882 -6.508 1.00 83.81 157 HIS A N 1
ATOM 1259 C CA . HIS A 1 157 ? 14.924 5.953 -5.634 1.00 83.81 157 HIS A CA 1
ATOM 1260 C C . HIS A 1 157 ? 14.450 5.828 -4.183 1.00 83.81 157 HIS A C 1
ATOM 1262 O O . HIS A 1 157 ? 14.938 6.563 -3.322 1.00 83.81 157 HIS A O 1
ATOM 1268 N N . ILE A 1 158 ? 13.497 4.939 -3.893 1.00 89.19 158 ILE A N 1
ATOM 1269 C CA . ILE A 1 158 ? 13.031 4.693 -2.527 1.00 89.19 158 ILE A CA 1
ATOM 1270 C C . ILE A 1 158 ? 13.647 3.379 -2.060 1.00 89.19 158 ILE A C 1
ATOM 1272 O O . ILE A 1 158 ? 13.396 2.328 -2.630 1.00 89.19 158 ILE A O 1
ATOM 1276 N N . THR A 1 159 ? 14.434 3.426 -0.989 1.00 93.38 159 THR A N 1
ATOM 1277 C CA . THR A 1 159 ? 15.041 2.233 -0.388 1.00 93.38 159 THR A CA 1
ATOM 1278 C C . THR A 1 159 ? 14.378 1.901 0.944 1.00 93.38 159 THR A C 1
ATOM 1280 O O . THR A 1 159 ? 13.820 2.782 1.601 1.00 93.38 159 THR A O 1
ATOM 1283 N N . PHE A 1 160 ? 14.476 0.644 1.389 1.00 94.12 160 PHE A N 1
ATOM 1284 C CA . PHE A 1 160 ? 13.980 0.241 2.710 1.00 94.12 160 PHE A CA 1
ATOM 1285 C C . PHE A 1 160 ? 14.571 1.083 3.857 1.00 94.12 160 PHE A C 1
ATOM 1287 O O . PHE A 1 160 ? 13.789 1.578 4.670 1.00 94.12 160 PHE A O 1
ATOM 1294 N N . PRO A 1 161 ? 15.900 1.328 3.931 1.00 96.56 161 PRO A N 1
ATOM 1295 C CA . PRO A 1 161 ? 16.460 2.193 4.969 1.00 96.56 161 PRO A CA 1
ATOM 1296 C C . PRO A 1 161 ? 15.981 3.643 4.860 1.00 96.56 161 PRO A C 1
ATOM 1298 O O . PRO A 1 161 ? 15.698 4.262 5.881 1.00 96.56 161 PRO A O 1
ATOM 1301 N N . GLY A 1 162 ? 15.851 4.176 3.639 1.00 95.50 162 GLY A N 1
ATOM 1302 C CA . GLY A 1 162 ? 15.358 5.537 3.417 1.00 95.50 162 GLY A CA 1
ATOM 1303 C C . GLY A 1 162 ? 13.915 5.713 3.886 1.00 95.50 162 GLY A C 1
ATOM 1304 O O . GLY A 1 162 ? 13.618 6.639 4.636 1.00 95.50 162 GLY A O 1
ATOM 1305 N N . PHE A 1 163 ? 13.036 4.774 3.529 1.00 96.88 163 PHE A N 1
ATOM 1306 C CA . PHE A 1 163 ? 11.651 4.767 3.997 1.00 96.88 163 PHE A CA 1
ATOM 1307 C C . PHE A 1 163 ? 11.566 4.604 5.523 1.00 96.88 163 PHE A C 1
ATOM 1309 O O . PHE A 1 163 ? 10.764 5.267 6.176 1.00 96.88 163 PHE A O 1
ATOM 1316 N N . GLY A 1 164 ? 12.421 3.759 6.111 1.00 97.06 164 GLY A N 1
ATOM 1317 C CA . GLY A 1 164 ? 12.526 3.603 7.564 1.00 97.06 164 GLY A CA 1
ATOM 1318 C C . GLY A 1 164 ? 12.981 4.882 8.274 1.00 97.06 164 GLY A C 1
ATOM 1319 O O . GLY A 1 164 ? 12.442 5.223 9.324 1.00 97.06 164 GLY A O 1
ATOM 1320 N N . ALA A 1 165 ? 13.921 5.627 7.689 1.00 97.44 165 ALA A N 1
ATOM 1321 C CA . ALA A 1 165 ? 14.335 6.928 8.205 1.00 97.44 165 ALA A CA 1
ATOM 1322 C C . ALA A 1 165 ? 13.188 7.951 8.137 1.00 97.44 165 ALA A C 1
ATOM 1324 O O . ALA A 1 165 ? 12.900 8.593 9.145 1.00 97.44 165 ALA A O 1
ATOM 1325 N N . ASP A 1 166 ? 12.480 8.036 7.003 1.00 97.25 166 ASP A N 1
ATOM 1326 C CA . ASP A 1 166 ? 11.297 8.897 6.855 1.00 97.25 166 ASP A CA 1
ATOM 1327 C C . ASP A 1 166 ? 10.208 8.531 7.897 1.00 97.25 166 ASP A C 1
ATOM 1329 O O . ASP A 1 166 ? 9.585 9.417 8.489 1.00 97.25 166 ASP A O 1
ATOM 1333 N N . LEU A 1 167 ? 10.018 7.236 8.191 1.00 97.62 167 LEU A N 1
ATOM 1334 C CA . LEU A 1 167 ? 9.088 6.755 9.221 1.00 97.62 167 LEU A CA 1
ATOM 1335 C C . LEU A 1 167 ? 9.487 7.227 10.628 1.00 97.62 167 LEU A C 1
ATOM 1337 O O . LEU A 1 167 ? 8.639 7.709 11.380 1.00 97.62 167 LEU A O 1
ATOM 1341 N N . LEU A 1 168 ? 10.771 7.115 10.983 1.00 97.81 168 LEU A N 1
ATOM 1342 C CA . LEU A 1 168 ? 11.294 7.582 12.272 1.00 97.81 168 LEU A CA 1
ATOM 1343 C C . LEU A 1 168 ? 11.183 9.104 12.412 1.00 97.81 168 LEU A C 1
ATOM 1345 O O . LEU A 1 168 ? 10.816 9.598 13.479 1.00 97.81 168 LEU A O 1
ATOM 1349 N N . THR A 1 169 ? 11.436 9.853 11.337 1.00 97.75 169 THR A N 1
ATOM 1350 C CA . THR A 1 169 ? 11.223 11.304 11.309 1.00 97.75 169 THR A CA 1
ATOM 1351 C C . THR A 1 169 ? 9.755 11.650 11.555 1.00 97.75 169 THR A C 1
ATOM 1353 O O . THR A 1 169 ? 9.461 12.483 12.412 1.00 97.75 169 THR A O 1
ATOM 1356 N N . ASN A 1 170 ? 8.817 10.985 10.874 1.00 97.44 170 ASN A N 1
ATOM 1357 C CA . ASN A 1 170 ? 7.386 11.230 11.070 1.00 97.44 170 ASN A CA 1
ATOM 1358 C C . ASN A 1 170 ? 6.899 10.821 12.466 1.00 97.44 170 ASN A C 1
ATOM 1360 O O . ASN A 1 170 ? 6.068 11.518 13.045 1.00 97.44 170 ASN A O 1
ATOM 1364 N N . LEU A 1 171 ? 7.456 9.758 13.051 1.00 97.19 171 LEU A N 1
ATOM 1365 C CA . LEU A 1 171 ? 7.209 9.397 14.448 1.00 97.19 171 LEU A CA 1
ATOM 1366 C C . LEU A 1 171 ? 7.670 10.507 15.409 1.00 97.19 171 LEU A C 1
ATOM 1368 O O . LEU A 1 171 ? 6.942 10.867 16.338 1.00 97.19 171 LEU A O 1
ATOM 1372 N N . GLY A 1 172 ? 8.856 11.075 15.175 1.00 96.81 172 GLY A N 1
ATOM 1373 C CA . GLY A 1 172 ? 9.368 12.216 15.936 1.00 96.81 172 GLY A CA 1
ATOM 1374 C C . GLY A 1 172 ? 8.455 13.439 15.825 1.00 96.81 172 GLY A C 1
ATOM 1375 O O . GLY A 1 172 ? 8.056 13.999 16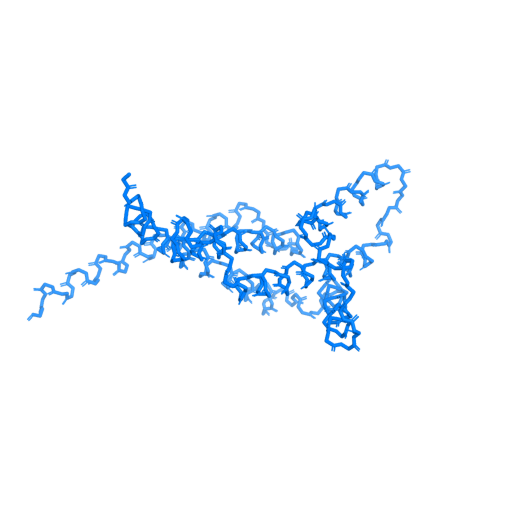.846 1.00 96.81 172 GLY A O 1
ATOM 1376 N N . ASN A 1 173 ? 8.047 13.792 14.603 1.00 96.31 173 ASN A N 1
ATOM 1377 C CA . ASN A 1 173 ? 7.128 14.902 14.332 1.00 96.31 173 ASN A CA 1
ATOM 1378 C C . ASN A 1 173 ? 5.773 14.706 15.024 1.00 96.31 173 ASN A C 1
ATOM 1380 O O . ASN A 1 173 ? 5.258 15.623 15.660 1.00 96.31 173 ASN A O 1
ATOM 1384 N N . PHE A 1 174 ? 5.217 13.497 14.952 1.00 95.19 174 PHE A N 1
ATOM 1385 C CA . PHE A 1 174 ? 3.970 13.148 15.627 1.00 95.19 174 PHE A CA 1
ATOM 1386 C C . PHE A 1 174 ? 4.087 13.277 17.152 1.00 95.19 174 PHE A C 1
ATOM 1388 O O . PHE A 1 174 ? 3.194 13.811 17.808 1.00 95.19 174 PHE A O 1
ATOM 1395 N N . THR A 1 175 ? 5.216 12.842 17.717 1.00 94.81 175 THR A N 1
ATOM 1396 C CA . THR A 1 175 ? 5.490 12.972 19.154 1.00 94.81 175 THR A CA 1
ATOM 1397 C C . THR A 1 175 ? 5.556 14.442 19.576 1.00 94.81 175 THR A C 1
ATOM 1399 O O . THR A 1 175 ? 4.957 14.811 20.586 1.00 94.81 175 THR A O 1
ATOM 1402 N N . GLN A 1 176 ? 6.229 15.296 18.796 1.00 95.00 176 GLN A N 1
ATOM 1403 C CA . GLN A 1 176 ? 6.268 16.739 19.061 1.00 95.00 176 GLN A CA 1
ATOM 1404 C C . GLN A 1 176 ? 4.874 17.367 18.983 1.00 95.00 176 GLN A C 1
ATOM 1406 O O . GLN A 1 176 ? 4.484 18.095 19.893 1.00 95.00 176 GLN A O 1
ATOM 1411 N N . TRP A 1 177 ? 4.086 17.010 17.968 1.00 94.50 177 TRP A N 1
ATOM 1412 C CA . TRP A 1 177 ? 2.713 17.490 17.825 1.00 94.50 177 TRP A CA 1
ATOM 1413 C C . TRP A 1 177 ? 1.830 17.133 19.034 1.00 94.50 177 TRP A C 1
ATOM 1415 O O . TRP A 1 177 ? 1.084 17.983 19.519 1.00 94.50 177 TRP A O 1
ATOM 1425 N N . ILE A 1 178 ? 1.950 15.920 19.592 1.00 93.38 178 ILE A N 1
ATOM 1426 C CA . ILE A 1 178 ? 1.239 15.536 20.829 1.00 93.38 178 ILE A CA 1
ATOM 1427 C C . ILE A 1 178 ? 1.661 16.414 22.014 1.00 93.38 178 ILE A C 1
ATOM 1429 O O . ILE A 1 178 ? 0.814 16.859 22.796 1.00 93.38 178 ILE A O 1
ATOM 1433 N N . ILE A 1 179 ? 2.964 16.664 22.168 1.00 94.38 179 ILE A N 1
ATOM 1434 C CA . ILE A 1 179 ? 3.487 17.511 23.246 1.00 94.38 179 ILE A CA 1
ATOM 1435 C C . ILE A 1 179 ? 2.927 18.931 23.116 1.00 94.38 179 ILE A C 1
ATOM 1437 O O . ILE A 1 179 ? 2.448 19.491 24.100 1.00 94.38 179 ILE A O 1
ATOM 1441 N N . GLU A 1 180 ? 2.926 19.502 21.915 1.00 94.19 180 GLU A N 1
ATOM 1442 C CA . GLU A 1 180 ? 2.367 20.831 21.654 1.00 94.19 180 GLU A CA 1
ATOM 1443 C C . GLU A 1 180 ? 0.861 20.888 21.919 1.00 94.19 180 GLU A C 1
ATOM 1445 O O . GLU A 1 180 ? 0.394 21.814 22.584 1.00 94.19 180 GLU A O 1
ATOM 1450 N N . LEU A 1 181 ? 0.110 19.873 21.480 1.00 92.44 181 LEU A N 1
ATOM 1451 C CA . LEU A 1 181 ? -1.326 19.759 21.728 1.00 92.44 181 LEU A CA 1
ATOM 1452 C C . LEU A 1 181 ? -1.631 19.740 23.234 1.00 92.44 181 LEU A C 1
ATOM 1454 O O . LEU A 1 181 ? -2.507 20.469 23.698 1.00 92.44 181 LEU A O 1
ATOM 1458 N N . SER A 1 182 ? -0.884 18.945 24.007 1.00 91.88 182 SER A N 1
ATOM 1459 C CA . SER A 1 182 ? -1.060 18.864 25.464 1.00 91.88 182 SER A CA 1
ATOM 1460 C C . SER A 1 182 ? -0.721 20.178 26.176 1.00 91.88 182 SER A C 1
ATOM 1462 O O . SER A 1 182 ? -1.440 20.583 27.088 1.00 91.88 182 SER A O 1
ATOM 1464 N N . ARG A 1 183 ? 0.319 20.892 25.722 1.00 91.00 183 ARG A N 1
ATOM 1465 C CA . ARG A 1 183 ? 0.682 22.216 26.250 1.00 91.00 183 ARG A CA 1
ATOM 1466 C C . ARG A 1 183 ? -0.388 23.259 25.933 1.00 91.00 183 ARG A C 1
ATOM 1468 O O . ARG A 1 183 ? -0.803 23.983 26.830 1.00 91.00 183 ARG A O 1
ATOM 1475 N N . GLY A 1 184 ? -0.872 23.302 24.692 1.00 83.69 184 GLY A N 1
ATOM 1476 C CA . GLY A 1 184 ? -1.908 24.241 24.254 1.00 83.69 184 GLY A CA 1
ATOM 1477 C C . GLY A 1 184 ? -3.272 24.017 24.916 1.00 83.69 184 GLY A C 1
ATOM 1478 O O . GLY A 1 184 ? -4.030 24.971 25.082 1.00 83.69 184 GLY A O 1
ATOM 1479 N N . ALA A 1 185 ? -3.574 22.781 25.328 1.00 74.31 185 ALA A N 1
ATOM 1480 C CA . ALA A 1 185 ? -4.758 22.454 26.123 1.00 74.31 185 ALA A CA 1
ATOM 1481 C C . ALA A 1 185 ? -4.650 22.910 27.589 1.00 74.31 185 ALA A C 1
ATOM 1483 O O . ALA A 1 185 ? -5.674 23.102 28.230 1.00 74.31 185 ALA A O 1
ATOM 1484 N N . TYR A 1 186 ? -3.432 23.079 28.115 1.00 68.50 186 TYR A N 1
ATOM 1485 C CA . TYR A 1 186 ? -3.187 23.524 29.491 1.00 68.50 186 TYR A CA 1
ATOM 1486 C C . TYR A 1 186 ? -3.089 25.054 29.6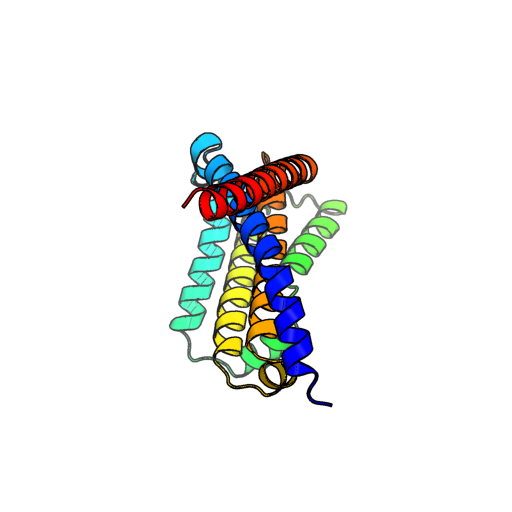18 1.00 68.50 186 TYR A C 1
ATOM 1488 O O . TYR A 1 186 ? -3.255 25.601 30.703 1.00 68.50 186 TYR A O 1
ATOM 1496 N N . THR A 1 187 ? -2.792 25.759 28.520 1.00 71.44 187 THR A N 1
ATOM 1497 C CA . THR A 1 187 ? -2.685 27.229 28.494 1.00 71.44 187 THR A CA 1
ATOM 1498 C C . THR A 1 187 ? -3.983 27.945 28.098 1.00 71.44 187 THR A C 1
ATOM 1500 O O . THR A 1 187 ? -3.966 29.169 27.975 1.00 71.44 187 THR A O 1
ATOM 1503 N N . ARG A 1 188 ? -5.080 27.216 27.858 1.00 54.72 188 ARG A N 1
ATOM 1504 C CA . ARG A 1 188 ? -6.441 27.760 27.694 1.00 54.72 188 ARG A CA 1
ATOM 1505 C C . ARG A 1 188 ? -7.272 27.463 28.931 1.00 54.72 188 ARG A C 1
ATOM 1507 O O . ARG A 1 188 ? -8.114 28.324 29.255 1.00 54.72 188 ARG A O 1
#

Radius of gyration: 19.88 Å; Cα contacts (8 Å, |Δi|>4): 136; chains: 1; bounding box: 40×47×51 Å